Protein AF-A0A2U3NGH6-F1 (afdb_monomer_lite)

Organism: NCBI:txid1841859

Radius of gyration: 22.28 Å; chains: 1; bounding box: 53×71×70 Å

Secondary structure (DSSP, 8-state):
---TT-THHHHHHHTTS--EEEHHHHHHHHHHTT----HHHHHHHHHTTSSPPPB--TT--S-EEETHHHHHHHHHHHHHHTT--HHHHHHHHHHHHHHHHHHSSSS-EEEHHHHHHHHHHH--SHHHHHHHHHHHHHHHHHS-HHHHHT-EEE-TTS-EEE--SS-EEEEEEEE-----SS-PPP--EEEEEEEEESSS-------S-EEEESS-TTPPPPPSS---------------

Foldseek 3Di:
DDDPPFCQVVLCVLQVDDDKDFPVRLCVLLVVVVDDDDPVNVVVCCVLVQAGDFDDDDPDPTGIGHPCSSVSVNLVRVLVVVPQDSVLSQLCSQLLSVQSNQQNDPQNEDELLVSQQSSQVRDDDLSSLVCSVVSNCSSLVPDDPVSLQRYWYQAPVRDTDRQDQADKAKEFAKDFPPPPPDPDDTDIDGPDIDMGRSHDDDDDDDDRNYRYYHDHPPDDDDDPDDPDDDDDDDDDDDDD

Sequence (240 aa):
MSHEVNGFMEFLELQDGTDLVTKTELLNEVREAGFKVSDRNLTYYMSSGLIPLSARLGSRSAGVYPKVVVELMTWLLYMRRIGVSIESLRELLPVWKFLMRSLRGKHMRLDLAEFEFVAMQHISSSDAFCAVPATVSYVLGSLCDCCRRDITLVDRDGHESTADEYTSIGFAIAAPLDGDGNGERPVDRWAARTRLSLAVPRPQSVDPTTVRLGRKVGEPWPADEPASHLNGRREERTET

InterPro domains:
  IPR009061 Putative DNA-binding domain superfamily [SSF46955] (35-99)

pLDDT: mean 76.55, std 20.43, range [30.94, 97.12]

Structure (mmCIF, N/CA/C/O backbone):
data_AF-A0A2U3NGH6-F1
#
_entry.id   AF-A0A2U3NGH6-F1
#
loop_
_atom_site.group_PDB
_atom_site.id
_atom_site.type_symbol
_atom_site.label_atom_id
_atom_site.label_alt_id
_atom_site.label_comp_id
_atom_site.label_asym_id
_atom_site.label_entity_id
_atom_site.label_seq_id
_atom_site.pdbx_PDB_ins_code
_atom_site.Cartn_x
_atom_site.Cartn_y
_atom_site.Cartn_z
_atom_site.occupancy
_atom_site.B_iso_or_equiv
_atom_site.auth_seq_id
_atom_site.auth_comp_id
_atom_site.auth_asym_id
_atom_site.auth_atom_id
_atom_site.pdbx_PDB_model_num
ATOM 1 N N . MET A 1 1 ? 8.600 27.079 13.727 1.00 30.94 1 MET A N 1
ATOM 2 C CA . MET A 1 1 ? 8.753 26.212 12.542 1.00 30.94 1 MET A CA 1
ATOM 3 C C . MET A 1 1 ? 7.732 25.098 12.688 1.00 30.94 1 MET A C 1
ATOM 5 O O . MET A 1 1 ? 7.866 24.290 13.595 1.00 30.94 1 MET A O 1
ATOM 9 N N . SER A 1 2 ? 6.617 25.213 11.968 1.00 33.31 2 SER A N 1
ATOM 10 C CA . SER A 1 2 ? 5.391 24.429 12.158 1.00 33.31 2 SER A CA 1
ATOM 11 C C . SER A 1 2 ? 5.567 22.965 11.753 1.00 33.31 2 SER A C 1
ATOM 13 O O . SER A 1 2 ? 6.228 22.661 10.770 1.00 33.31 2 SER A O 1
ATOM 15 N N . HIS A 1 3 ? 4.966 22.082 12.547 1.00 34.19 3 HIS A N 1
ATOM 16 C CA . HIS A 1 3 ? 5.018 20.624 12.474 1.00 34.19 3 HIS A CA 1
ATOM 17 C C . HIS A 1 3 ? 4.531 20.029 11.135 1.00 34.19 3 HIS A C 1
ATOM 19 O O . HIS A 1 3 ? 3.386 19.602 11.030 1.00 34.19 3 HIS A O 1
ATOM 25 N N . GLU A 1 4 ? 5.420 19.869 10.159 1.00 39.84 4 GLU A N 1
ATOM 26 C CA . GLU A 1 4 ? 5.240 18.964 9.004 1.00 39.84 4 GLU A CA 1
ATOM 27 C C . GLU A 1 4 ? 5.582 17.494 9.348 1.00 39.84 4 GLU A C 1
ATOM 29 O O . GLU A 1 4 ? 6.178 16.764 8.569 1.00 39.84 4 GLU A O 1
ATOM 34 N N . VAL A 1 5 ? 5.230 17.029 10.554 1.00 49.41 5 VAL A N 1
ATOM 35 C CA . VAL A 1 5 ? 5.544 15.654 11.021 1.00 49.41 5 VAL A CA 1
ATOM 36 C C . VAL A 1 5 ? 4.276 14.830 11.279 1.00 49.41 5 VAL A C 1
ATOM 38 O O . VAL A 1 5 ? 4.334 13.669 11.672 1.00 49.41 5 VAL A O 1
ATOM 41 N N . ASN A 1 6 ? 3.093 15.408 11.067 1.00 56.47 6 ASN A N 1
ATOM 42 C CA . ASN A 1 6 ? 1.845 14.824 11.545 1.00 56.47 6 ASN A CA 1
ATOM 43 C C . ASN A 1 6 ? 0.984 14.292 10.396 1.00 56.47 6 ASN A C 1
ATOM 45 O O . ASN A 1 6 ? -0.062 14.868 10.111 1.00 56.47 6 ASN A O 1
ATOM 49 N N . GLY A 1 7 ? 1.429 13.201 9.754 1.00 80.00 7 GLY A N 1
ATOM 50 C CA . GLY A 1 7 ? 0.892 12.620 8.506 1.00 80.00 7 GLY A CA 1
ATOM 51 C C . GLY A 1 7 ? -0.630 12.415 8.397 1.00 80.00 7 GLY A C 1
ATOM 52 O O . GLY A 1 7 ? -1.111 12.037 7.342 1.00 80.00 7 GLY A O 1
ATOM 53 N N . PHE A 1 8 ? -1.415 12.705 9.436 1.00 86.75 8 PHE A N 1
ATOM 54 C CA . PHE A 1 8 ? -2.874 12.806 9.404 1.00 86.75 8 PHE A CA 1
ATOM 55 C C . PHE A 1 8 ? -3.411 13.572 8.184 1.00 86.75 8 PHE A C 1
ATOM 57 O O . PHE A 1 8 ? -4.299 13.057 7.512 1.00 86.75 8 PHE A O 1
ATOM 64 N N . MET A 1 9 ? -2.879 14.767 7.886 1.00 87.56 9 MET A N 1
ATOM 65 C CA . MET A 1 9 ? -3.354 15.570 6.744 1.00 87.56 9 MET A CA 1
ATOM 66 C C . MET A 1 9 ? -3.088 14.877 5.409 1.00 87.56 9 MET A C 1
ATOM 68 O O . MET A 1 9 ? -3.977 14.813 4.571 1.00 87.56 9 MET A O 1
ATOM 72 N N . GLU A 1 10 ? -1.918 14.258 5.263 1.00 89.44 10 GLU A N 1
ATOM 73 C CA . GLU A 1 10 ? -1.567 13.481 4.073 1.00 89.44 10 GLU A CA 1
ATOM 74 C C . GLU A 1 10 ? -2.556 12.326 3.833 1.00 89.44 10 GLU A C 1
ATOM 76 O O . GLU A 1 10 ? -2.954 12.066 2.700 1.00 89.44 10 GLU A O 1
ATOM 81 N N . PHE A 1 11 ? -2.990 11.636 4.895 1.00 90.56 11 PHE A N 1
ATOM 82 C CA . PHE A 1 11 ? -3.997 10.573 4.788 1.00 90.56 11 PHE A CA 1
ATOM 83 C C . PHE A 1 11 ? -5.414 11.107 4.554 1.00 90.56 11 PHE A C 1
ATOM 85 O O . PHE A 1 11 ? -6.225 10.422 3.935 1.00 90.56 11 PHE A O 1
ATOM 92 N N . LEU A 1 12 ? -5.728 12.312 5.030 1.00 89.75 12 LEU A N 1
ATOM 93 C CA . LEU A 1 12 ? -7.006 12.960 4.748 1.00 89.75 12 LEU A CA 1
ATOM 94 C C . LEU A 1 12 ? -7.104 13.371 3.270 1.00 89.75 12 LEU A C 1
ATOM 96 O O . LEU A 1 12 ? -8.136 13.165 2.641 1.00 89.75 12 LEU A O 1
ATOM 100 N N . GLU A 1 13 ? -6.014 13.887 2.704 1.00 88.62 13 GLU A N 1
ATOM 101 C CA . GLU A 1 13 ? -5.905 14.191 1.273 1.00 88.62 13 GLU A CA 1
ATOM 102 C C . GLU A 1 13 ? -5.950 12.914 0.423 1.00 88.62 13 GLU A C 1
ATOM 104 O O . GLU A 1 13 ? -6.599 12.880 -0.617 1.00 88.62 13 GLU A O 1
ATOM 109 N N . LEU A 1 14 ? -5.318 11.832 0.893 1.00 88.44 14 LEU A N 1
ATOM 110 C CA . LEU A 1 14 ? -5.279 10.545 0.195 1.00 88.44 14 LEU A CA 1
ATOM 111 C C . LEU A 1 14 ? -6.664 9.931 -0.055 1.00 88.44 14 LEU A C 1
ATOM 113 O O . LEU A 1 14 ? -6.848 9.232 -1.048 1.00 88.44 14 LEU A O 1
ATOM 117 N N . GLN A 1 15 ? -7.615 10.130 0.858 1.00 86.88 15 GLN A N 1
ATOM 118 C CA . GLN A 1 15 ? -8.940 9.513 0.760 1.00 86.88 15 GLN A CA 1
ATOM 119 C C . GLN A 1 15 ? -9.957 10.335 -0.043 1.00 86.88 15 GLN A C 1
ATOM 121 O O . GLN A 1 15 ? -11.090 9.879 -0.167 1.00 86.88 15 GLN A O 1
ATOM 126 N N . ASP A 1 16 ? -9.567 11.519 -0.536 1.00 77.25 16 ASP A N 1
ATOM 127 C CA . ASP A 1 16 ? -10.421 12.454 -1.286 1.00 77.25 16 ASP A CA 1
ATOM 128 C C . ASP A 1 16 ? -11.792 12.686 -0.613 1.00 77.25 16 ASP A C 1
ATOM 130 O O . ASP A 1 16 ? -12.861 12.538 -1.206 1.00 77.25 16 ASP A O 1
ATOM 134 N N . GLY A 1 17 ? -11.771 12.985 0.693 1.00 79.31 17 GLY A N 1
ATOM 135 C CA . GLY A 1 17 ? -12.987 13.140 1.489 1.00 79.31 17 GLY A CA 1
ATOM 136 C C . GLY A 1 17 ? -12.743 13.455 2.964 1.00 79.31 17 GLY A C 1
ATOM 137 O O . GLY A 1 17 ? -11.634 13.348 3.487 1.00 79.31 17 GLY A O 1
ATOM 138 N N . THR A 1 18 ? -13.812 13.824 3.671 1.00 83.62 18 THR A N 1
ATOM 139 C CA . THR A 1 18 ? -13.756 14.267 5.077 1.00 83.62 18 THR A CA 1
ATOM 140 C C . THR A 1 18 ? -14.166 13.189 6.079 1.00 83.62 18 THR A C 1
ATOM 142 O O . THR A 1 18 ? -14.444 13.504 7.235 1.00 83.62 18 THR A O 1
ATOM 145 N N . ASP A 1 19 ? -14.243 11.930 5.652 1.00 90.50 19 ASP A N 1
ATOM 146 C CA . ASP A 1 19 ? -14.688 10.836 6.509 1.00 90.50 19 ASP A CA 1
ATOM 147 C C . ASP A 1 19 ? -13.660 10.535 7.598 1.00 90.50 19 ASP A C 1
ATOM 149 O O . ASP A 1 19 ? -12.490 10.239 7.333 1.00 90.50 19 ASP A O 1
ATOM 153 N N . LEU A 1 20 ? -14.117 10.592 8.844 1.00 92.69 20 LEU A N 1
ATOM 154 C CA . LEU A 1 20 ? -13.301 10.353 10.021 1.00 92.69 20 LEU A CA 1
ATOM 155 C C . LEU A 1 20 ? -13.925 9.251 10.863 1.00 92.69 20 LEU A C 1
ATOM 157 O O . LEU A 1 20 ? -15.134 9.237 11.084 1.00 92.69 20 LEU A O 1
ATOM 161 N N . VAL A 1 21 ? -13.071 8.386 11.393 1.00 93.25 21 VAL A N 1
ATOM 162 C CA . VAL A 1 21 ? -13.447 7.305 12.299 1.00 93.25 21 VAL A CA 1
ATOM 163 C C . VAL A 1 21 ? -12.782 7.507 13.651 1.00 93.25 21 VAL A C 1
ATOM 165 O O . VAL A 1 21 ? -11.634 7.947 13.766 1.00 93.25 21 VAL A O 1
ATOM 168 N N . THR A 1 22 ? -13.502 7.192 14.716 1.00 93.38 22 THR A N 1
ATOM 169 C CA . THR A 1 22 ? -12.923 7.073 16.051 1.00 93.38 22 THR A CA 1
ATOM 170 C C . THR A 1 22 ? -11.999 5.861 16.114 1.00 93.38 22 THR A C 1
ATOM 172 O O . THR A 1 22 ? -12.092 4.916 15.332 1.00 93.38 22 THR A O 1
ATOM 175 N N . LYS A 1 23 ? -11.121 5.846 17.116 1.00 92.75 23 LYS A N 1
ATOM 176 C CA . LYS A 1 23 ? -10.285 4.681 17.430 1.00 92.75 23 LYS A CA 1
ATOM 177 C C . LYS A 1 23 ? -11.085 3.373 17.556 1.00 92.75 23 LYS A C 1
ATOM 179 O O . LYS A 1 23 ? -10.613 2.327 17.122 1.00 92.75 23 LYS A O 1
ATOM 184 N N . THR A 1 24 ? -12.265 3.419 18.174 1.00 92.19 24 THR A N 1
ATOM 185 C CA . THR A 1 24 ? -13.101 2.228 18.383 1.00 92.19 24 THR A CA 1
ATOM 186 C C . THR A 1 24 ? -13.690 1.726 17.069 1.00 92.19 24 THR A C 1
ATOM 188 O O . THR A 1 24 ? -13.613 0.530 16.806 1.00 92.19 24 THR A O 1
ATOM 191 N N . GLU A 1 25 ? -14.218 2.629 16.239 1.00 94.88 25 GLU A N 1
ATOM 192 C CA . GLU A 1 25 ? -14.739 2.302 14.903 1.00 94.88 25 GLU A CA 1
ATOM 193 C C . GLU A 1 25 ? -13.638 1.701 14.025 1.00 94.88 25 GLU A C 1
ATOM 195 O O . GLU A 1 25 ? -13.814 0.603 13.509 1.00 94.88 25 GLU A O 1
ATOM 200 N N . LEU A 1 26 ? -12.454 2.325 13.991 1.00 95.12 26 LEU A N 1
ATOM 201 C CA . LEU A 1 26 ? -11.291 1.806 13.266 1.00 95.12 26 LEU A CA 1
ATOM 202 C C . LEU A 1 26 ? -10.966 0.361 13.665 1.00 95.12 26 LEU A C 1
ATOM 204 O O . LEU A 1 26 ? -10.806 -0.506 12.810 1.00 95.12 26 LEU A O 1
ATOM 208 N N . LEU A 1 27 ? -10.861 0.078 14.968 1.00 94.62 27 LEU A N 1
ATOM 209 C CA . LEU A 1 27 ? -10.536 -1.270 15.442 1.00 94.62 27 LEU A CA 1
ATOM 210 C C . LEU A 1 27 ? -11.648 -2.281 15.146 1.00 94.62 27 LEU A C 1
ATOM 212 O O . LEU A 1 27 ? -11.346 -3.459 14.966 1.00 94.62 27 LEU A O 1
ATOM 216 N N . ASN A 1 28 ? -12.909 -1.852 15.132 1.00 95.50 28 ASN A N 1
ATOM 217 C CA . ASN A 1 28 ? -14.034 -2.721 14.808 1.00 95.50 28 ASN A CA 1
ATOM 218 C C . ASN A 1 28 ? -14.052 -3.064 13.316 1.00 95.50 28 ASN A C 1
ATOM 220 O O . ASN A 1 28 ? -14.071 -4.248 12.995 1.00 95.50 28 ASN A O 1
ATOM 224 N N . GLU A 1 29 ? -13.911 -2.081 12.425 1.00 95.12 29 GLU A N 1
ATOM 225 C CA . GLU A 1 29 ? -13.867 -2.317 10.974 1.00 95.12 29 GLU A CA 1
ATOM 226 C C . GLU A 1 29 ? -12.688 -3.229 10.580 1.00 95.12 29 GLU A C 1
ATOM 228 O O . GLU A 1 29 ? -12.842 -4.170 9.801 1.00 95.12 29 GLU A O 1
ATOM 233 N N . VAL A 1 30 ? -11.509 -3.046 11.190 1.00 94.06 30 VAL A N 1
ATOM 234 C CA . VAL A 1 30 ? -10.354 -3.938 10.960 1.00 94.06 30 VAL A CA 1
ATOM 235 C C . VAL A 1 30 ? -10.639 -5.381 11.418 1.00 94.06 30 VAL A C 1
ATOM 237 O O . VAL A 1 30 ? -10.160 -6.335 10.798 1.00 94.06 30 VAL A O 1
ATOM 240 N N . ARG A 1 31 ? -11.419 -5.569 12.493 1.00 92.12 31 ARG A N 1
ATOM 241 C CA . ARG A 1 31 ? -11.834 -6.905 12.963 1.00 92.12 31 ARG A CA 1
ATOM 242 C C . ARG A 1 31 ? -12.886 -7.533 12.065 1.00 92.12 31 ARG A C 1
ATOM 244 O O . ARG A 1 31 ? -12.813 -8.737 11.831 1.00 92.12 31 ARG A O 1
ATOM 251 N N . GLU A 1 32 ? -13.821 -6.740 11.557 1.00 91.06 32 GLU A N 1
ATOM 252 C CA . GLU A 1 32 ? -14.820 -7.177 10.577 1.00 91.06 32 GLU A CA 1
ATOM 253 C C . GLU A 1 32 ? -14.158 -7.639 9.274 1.00 91.06 32 GLU A C 1
ATOM 255 O O . GLU A 1 32 ? -14.564 -8.649 8.706 1.00 91.06 32 GLU A O 1
ATOM 260 N N . ALA A 1 33 ? -13.045 -7.011 8.879 1.00 86.62 33 ALA A N 1
ATOM 261 C CA . ALA A 1 33 ? -12.184 -7.474 7.787 1.00 86.62 33 ALA A CA 1
ATOM 262 C C . ALA A 1 33 ? -11.406 -8.780 8.096 1.00 86.62 33 ALA A C 1
ATOM 264 O O . ALA A 1 33 ? -10.602 -9.238 7.283 1.00 86.62 33 ALA A O 1
ATOM 265 N N . GLY A 1 34 ? -11.616 -9.393 9.267 1.00 88.62 34 GLY A N 1
ATOM 266 C CA . GLY A 1 34 ? -11.058 -10.693 9.648 1.00 88.62 34 GLY A CA 1
ATOM 267 C C . GLY A 1 34 ? -9.711 -10.639 10.374 1.00 88.62 34 GLY A C 1
ATOM 268 O O . GLY A 1 34 ? -9.107 -11.688 10.621 1.00 88.62 34 GLY A O 1
ATOM 269 N N . PHE A 1 35 ? -9.220 -9.452 10.748 1.00 89.19 35 PHE A N 1
ATOM 270 C CA . PHE A 1 35 ? -7.935 -9.311 11.433 1.00 89.19 35 PHE A CA 1
ATOM 271 C C . PHE A 1 35 ? -8.080 -9.164 12.949 1.00 89.19 35 PHE A C 1
ATOM 273 O O . PHE A 1 35 ? -8.853 -8.367 13.474 1.00 89.19 35 PHE A O 1
ATOM 280 N N . LYS A 1 36 ? -7.246 -9.893 13.696 1.00 87.62 36 LYS A N 1
ATOM 281 C CA . LYS A 1 36 ? -7.136 -9.708 15.146 1.00 87.62 36 LYS A CA 1
ATOM 282 C C . LYS A 1 36 ? -6.278 -8.478 15.434 1.00 87.62 36 LYS A C 1
ATOM 284 O O . LYS A 1 36 ? -5.057 -8.540 15.319 1.00 87.62 36 LYS A O 1
ATOM 289 N N . VAL A 1 37 ? -6.914 -7.378 15.835 1.00 90.94 37 VAL A N 1
ATOM 290 C CA . VAL A 1 37 ? -6.225 -6.139 16.222 1.00 90.94 37 VAL A CA 1
ATOM 291 C C . VAL A 1 37 ? -6.588 -5.713 17.647 1.00 90.94 37 VAL A C 1
ATOM 293 O O . VAL A 1 37 ? -7.758 -5.684 18.051 1.00 90.94 37 VAL A O 1
ATOM 296 N N . SER A 1 38 ? -5.558 -5.392 18.427 1.00 90.62 38 SER A N 1
ATOM 297 C CA . SER A 1 38 ? -5.673 -4.800 19.761 1.00 90.62 38 SER A CA 1
ATOM 298 C C . SER A 1 38 ? -5.233 -3.339 19.749 1.00 90.62 38 SER A C 1
ATOM 300 O O . SER A 1 38 ? -4.557 -2.883 18.827 1.00 90.62 38 SER A O 1
ATOM 302 N N . ASP A 1 39 ? -5.547 -2.616 20.820 1.00 91.06 39 ASP A N 1
ATOM 303 C CA . ASP A 1 39 ? -5.060 -1.249 20.997 1.00 91.06 39 ASP A CA 1
ATOM 304 C C . ASP A 1 39 ? -3.521 -1.151 20.989 1.00 91.06 39 ASP A C 1
ATOM 306 O O . ASP A 1 39 ? -2.915 -0.236 20.426 1.00 91.06 39 ASP A O 1
ATOM 310 N N . ARG A 1 40 ? -2.863 -2.165 21.557 1.00 91.56 40 ARG A N 1
ATOM 311 C CA . ARG A 1 40 ? -1.404 -2.248 21.575 1.00 91.56 40 ARG A CA 1
ATOM 312 C C . ARG A 1 40 ? -0.827 -2.371 20.165 1.00 91.56 40 ARG A C 1
ATOM 314 O O . ARG A 1 40 ? 0.230 -1.807 19.906 1.00 91.56 40 ARG A O 1
ATOM 321 N N . ASN A 1 41 ? -1.515 -3.067 19.254 1.00 92.00 41 ASN A N 1
ATOM 322 C CA . ASN A 1 41 ? -1.094 -3.137 17.853 1.00 92.00 41 ASN A CA 1
ATOM 323 C C . ASN A 1 41 ? -1.176 -1.762 17.189 1.00 92.00 41 ASN A C 1
ATOM 325 O O . ASN A 1 41 ? -0.213 -1.355 16.550 1.00 92.00 41 ASN A O 1
ATOM 329 N N . LEU A 1 42 ? -2.284 -1.036 17.374 1.00 91.31 42 LEU A N 1
ATOM 330 C CA . LEU A 1 42 ? -2.441 0.311 16.821 1.00 91.31 42 LEU A CA 1
ATOM 331 C C . LEU A 1 42 ? -1.335 1.246 17.330 1.00 91.31 42 LEU A C 1
ATOM 333 O O . LEU A 1 42 ? -0.644 1.873 16.533 1.00 91.31 42 LEU A O 1
ATOM 337 N N . THR A 1 43 ? -1.097 1.249 18.644 1.00 91.69 43 THR A N 1
ATOM 338 C CA . THR A 1 43 ? -0.020 2.039 19.264 1.00 91.69 43 THR A CA 1
ATOM 339 C C . THR A 1 43 ? 1.353 1.675 18.694 1.00 91.69 43 THR A C 1
ATOM 341 O O . THR A 1 43 ? 2.149 2.561 18.402 1.00 91.69 43 THR A O 1
ATOM 344 N N . TYR A 1 44 ? 1.622 0.383 18.488 1.00 93.94 44 TYR A N 1
ATOM 345 C CA . TYR A 1 44 ? 2.880 -0.089 17.912 1.00 93.94 44 TYR A CA 1
ATOM 346 C C . TYR A 1 44 ? 3.103 0.404 16.474 1.00 93.94 44 TYR A C 1
ATOM 348 O O . TYR A 1 44 ? 4.202 0.855 16.142 1.00 93.94 44 TYR A O 1
ATOM 356 N N . TYR A 1 45 ? 2.078 0.359 15.617 1.00 94.00 45 TYR A N 1
ATOM 357 C CA . TYR A 1 45 ? 2.194 0.857 14.242 1.00 94.00 45 TYR A CA 1
ATOM 358 C C . TYR A 1 45 ? 2.284 2.386 14.181 1.00 94.00 45 TYR A C 1
ATOM 360 O O . TYR A 1 45 ? 3.008 2.913 13.337 1.00 94.00 45 TYR A O 1
ATOM 368 N N . MET A 1 46 ? 1.638 3.095 15.111 1.00 92.12 46 MET A N 1
ATOM 369 C CA . MET A 1 46 ? 1.811 4.542 15.273 1.00 92.12 46 MET A CA 1
ATOM 370 C C . MET A 1 46 ? 3.245 4.894 15.682 1.00 92.12 46 MET A C 1
ATOM 372 O O . MET A 1 46 ? 3.892 5.699 15.019 1.00 92.12 46 MET A O 1
ATOM 376 N N . SER A 1 47 ? 3.788 4.255 16.727 1.00 90.69 47 SER A N 1
ATOM 377 C CA . SER A 1 47 ? 5.170 4.501 17.171 1.00 90.69 47 SER A CA 1
ATOM 378 C C . SER A 1 47 ? 6.206 4.081 16.131 1.00 90.69 47 SER A C 1
ATOM 380 O O . SER A 1 47 ? 7.315 4.601 16.112 1.00 90.69 47 SER A O 1
ATOM 382 N N . SER A 1 48 ? 5.846 3.139 15.258 1.00 90.31 48 SER A N 1
ATOM 383 C CA . SER A 1 48 ? 6.684 2.709 14.141 1.00 90.31 48 SER A CA 1
ATOM 384 C C . SER A 1 48 ? 6.626 3.660 12.942 1.00 90.31 48 SER A C 1
ATOM 386 O O . SER A 1 48 ? 7.327 3.400 11.969 1.00 90.31 48 SER A O 1
ATOM 388 N N . GLY A 1 49 ? 5.822 4.728 12.986 1.00 90.44 49 GLY A N 1
ATOM 389 C CA . GLY A 1 49 ? 5.675 5.694 11.894 1.00 90.44 49 GLY A CA 1
ATOM 390 C C . GLY A 1 49 ? 4.857 5.185 10.705 1.00 90.44 49 GLY A C 1
ATOM 391 O O . GLY A 1 49 ? 4.890 5.797 9.644 1.00 90.44 49 GLY A O 1
ATOM 392 N 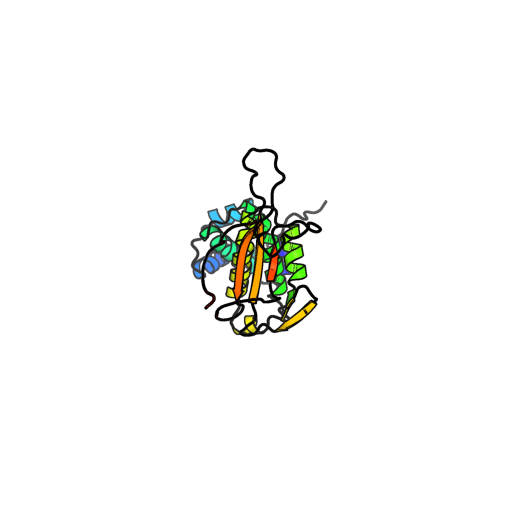N . LEU A 1 50 ? 4.142 4.066 10.860 1.00 93.69 50 LEU A N 1
ATOM 393 C CA . LEU A 1 50 ? 3.321 3.481 9.798 1.00 93.69 50 LEU A CA 1
ATOM 394 C C . LEU A 1 50 ? 1.903 4.050 9.797 1.00 93.69 50 LEU A C 1
ATOM 396 O O . LEU A 1 50 ? 1.319 4.201 8.734 1.00 93.69 50 LEU A O 1
ATOM 400 N N . ILE A 1 51 ? 1.366 4.383 10.973 1.00 94.12 51 ILE A N 1
ATOM 401 C CA . ILE A 1 51 ? 0.022 4.949 11.155 1.00 94.12 51 ILE A CA 1
ATOM 402 C C . ILE A 1 51 ? 0.147 6.397 11.641 1.00 94.12 51 ILE A C 1
ATOM 404 O O . ILE A 1 51 ? 0.954 6.653 12.540 1.00 94.12 51 ILE A O 1
ATOM 408 N N . PRO A 1 52 ? -0.637 7.348 11.096 1.00 92.06 52 PRO A N 1
ATOM 409 C CA . PRO A 1 52 ? -0.593 8.735 11.548 1.00 92.06 52 PRO A CA 1
ATOM 410 C C . PRO A 1 52 ? -1.069 8.866 12.998 1.00 92.06 52 PRO A C 1
ATOM 412 O O . PRO A 1 52 ? -1.848 8.050 13.493 1.00 92.06 52 PRO A O 1
ATOM 415 N N . LEU A 1 53 ? -0.656 9.934 13.683 1.00 89.81 53 LEU A N 1
ATOM 416 C CA . LEU A 1 53 ? -1.243 10.256 14.982 1.00 89.81 53 LEU A CA 1
ATOM 417 C C . LEU A 1 53 ? -2.714 10.655 14.813 1.00 89.81 53 LEU A C 1
ATOM 419 O O . LEU A 1 53 ? -3.089 11.295 13.830 1.00 89.81 53 LEU A O 1
ATOM 423 N N . SER A 1 54 ? -3.547 10.310 15.795 1.00 89.50 54 SER A N 1
ATOM 424 C CA . SER A 1 54 ? -4.939 10.760 15.816 1.00 89.50 54 SER A CA 1
ATOM 425 C C . SER A 1 54 ? -5.027 12.281 15.943 1.00 89.50 54 SER A C 1
ATOM 427 O O . SER A 1 54 ? -4.321 12.865 16.772 1.00 89.50 54 SER A O 1
ATOM 429 N N . ALA A 1 55 ? -5.966 12.905 15.238 1.00 86.38 55 ALA A N 1
ATOM 430 C CA . ALA A 1 55 ? -6.344 14.294 15.486 1.00 86.38 55 ALA A CA 1
ATOM 431 C C . ALA A 1 55 ? -7.440 14.383 16.558 1.00 86.38 55 ALA A C 1
ATOM 433 O O . ALA A 1 55 ? -8.189 13.433 16.793 1.00 86.38 55 ALA A O 1
ATOM 434 N N . ARG A 1 56 ? -7.563 15.546 17.202 1.00 83.50 56 ARG A N 1
ATOM 435 C CA . ARG A 1 56 ? -8.730 15.893 18.025 1.00 83.50 56 ARG A CA 1
ATOM 436 C C . ARG A 1 56 ? -9.582 16.887 17.246 1.00 83.50 56 ARG A C 1
ATOM 438 O O . ARG A 1 56 ? -9.066 17.921 16.836 1.00 83.50 56 ARG A O 1
ATOM 445 N N . LEU A 1 57 ? -10.864 16.585 17.058 1.00 69.25 57 LEU A N 1
ATOM 446 C CA . LEU A 1 57 ? -11.813 17.484 16.398 1.00 69.25 57 LEU A CA 1
ATOM 447 C C . LEU A 1 57 ? -12.957 17.857 17.349 1.00 69.25 57 LEU A C 1
ATOM 449 O O . LEU A 1 57 ? -13.737 17.004 17.776 1.00 69.25 57 LEU A O 1
ATOM 453 N N . GLY A 1 58 ? -13.063 19.154 17.650 1.00 69.50 58 GLY A N 1
ATOM 454 C CA . GLY A 1 58 ? -14.132 19.734 18.467 1.00 69.50 58 GLY A CA 1
ATOM 455 C C . GLY A 1 58 ? -14.107 19.309 19.941 1.00 69.50 58 GLY A C 1
ATOM 456 O O . GLY A 1 58 ? -13.050 19.086 20.525 1.00 69.50 58 GLY A O 1
ATOM 457 N N . SER A 1 59 ? -15.295 19.203 20.546 1.00 58.75 59 SER A N 1
ATOM 458 C CA . SER A 1 59 ? -15.507 18.791 21.945 1.00 58.75 59 SER A CA 1
ATOM 459 C C . SER A 1 59 ? -15.385 17.279 22.181 1.00 58.75 59 SER A C 1
ATOM 461 O O . SER A 1 59 ? -15.526 16.818 23.315 1.00 58.75 59 SER A O 1
ATOM 463 N N . ARG A 1 60 ? -15.125 16.485 21.131 1.00 57.03 60 ARG A N 1
ATOM 464 C CA . ARG A 1 60 ? -14.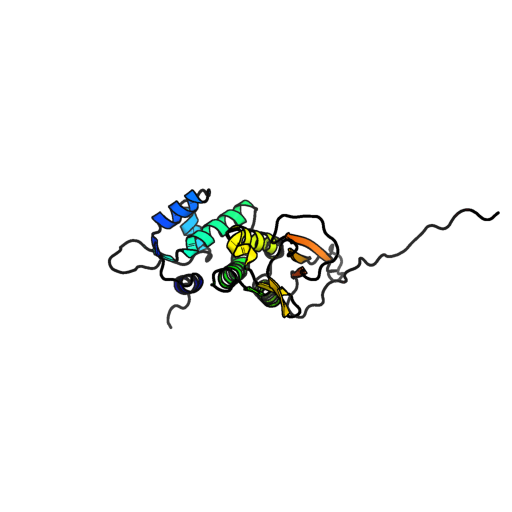896 15.043 21.263 1.00 57.03 60 ARG A CA 1
ATOM 465 C C . ARG A 1 60 ? -13.541 14.824 21.935 1.00 57.03 60 ARG A C 1
ATOM 467 O O . ARG A 1 60 ? -12.494 15.169 21.396 1.00 57.03 60 ARG A O 1
ATOM 474 N N . SER A 1 61 ? -13.565 14.234 23.125 1.00 58.91 61 SER A N 1
ATOM 475 C CA . SER A 1 61 ? -12.367 13.905 23.906 1.00 58.91 61 SER A CA 1
ATOM 476 C C . SER A 1 61 ? -11.551 12.750 23.308 1.00 58.91 61 SER A C 1
ATOM 478 O O . SER A 1 61 ? -10.372 12.602 23.631 1.00 58.91 61 SER A O 1
ATOM 480 N N . ALA A 1 62 ? -12.156 11.946 22.427 1.00 70.94 62 ALA A N 1
ATOM 481 C CA . ALA A 1 62 ? -11.515 10.820 21.756 1.00 70.94 62 ALA A CA 1
ATOM 482 C C . ALA A 1 62 ? -10.856 11.239 20.430 1.00 70.94 62 ALA A C 1
ATOM 484 O O . ALA A 1 62 ? -11.445 11.970 19.635 1.00 70.94 62 ALA A O 1
ATOM 485 N N . GLY A 1 63 ? -9.637 10.747 20.190 1.00 86.19 63 GLY A N 1
ATOM 486 C CA . GLY A 1 63 ? -8.920 10.958 18.933 1.00 86.19 63 GLY A CA 1
ATOM 487 C C . GLY A 1 63 ? -9.594 10.259 17.747 1.00 86.19 63 GLY A C 1
ATOM 488 O O . GLY A 1 63 ? -10.152 9.166 17.893 1.00 86.19 63 GLY A O 1
ATOM 489 N N . VAL A 1 64 ? -9.516 10.895 16.580 1.00 92.00 64 VAL A N 1
ATOM 490 C CA . VAL A 1 64 ? -10.067 10.419 15.304 1.00 92.00 64 VAL A CA 1
ATOM 491 C C . VAL A 1 64 ? -8.965 10.208 14.267 1.00 92.00 64 VAL A C 1
ATOM 493 O O . VAL A 1 64 ? -7.880 10.785 14.381 1.00 92.00 64 VAL A O 1
ATOM 496 N N . TYR A 1 65 ? -9.258 9.394 13.257 1.00 93.56 65 TYR A N 1
ATOM 497 C CA . TYR A 1 65 ? -8.385 9.049 12.136 1.00 93.56 65 TYR A CA 1
ATOM 498 C C . TYR A 1 65 ? -9.138 9.227 10.810 1.00 93.56 65 TYR A C 1
ATOM 500 O O . TYR A 1 65 ? -10.355 9.035 10.798 1.00 93.56 65 TYR A O 1
ATOM 508 N N . PRO A 1 66 ? -8.456 9.540 9.694 1.00 94.06 66 PRO A N 1
ATOM 509 C CA . PRO A 1 66 ? -9.046 9.412 8.366 1.00 94.06 66 PRO A CA 1
ATOM 510 C C . PRO A 1 66 ? -9.480 7.965 8.127 1.00 94.06 66 PRO A C 1
ATOM 512 O O . PRO A 1 66 ? -8.780 7.032 8.530 1.00 94.06 66 PRO A O 1
ATOM 515 N N . LYS A 1 67 ? -10.624 7.762 7.475 1.00 94.06 67 LYS A N 1
ATOM 516 C CA . LYS A 1 67 ? -11.177 6.429 7.212 1.00 94.06 67 LYS A CA 1
ATOM 517 C C . LYS A 1 67 ? -10.212 5.518 6.444 1.00 94.06 67 LYS A C 1
ATOM 519 O O . LYS A 1 67 ? -10.132 4.333 6.750 1.00 94.06 67 LYS A O 1
ATOM 524 N N . VAL A 1 68 ? -9.392 6.064 5.543 1.00 94.00 68 VAL A N 1
ATOM 525 C CA . VAL A 1 68 ? -8.357 5.297 4.812 1.00 94.00 68 VAL A CA 1
ATOM 526 C C . VAL A 1 68 ? -7.322 4.621 5.723 1.00 94.00 68 VAL A C 1
ATOM 528 O O . VAL A 1 68 ? -6.651 3.675 5.313 1.00 94.00 68 VAL A O 1
ATOM 531 N N . VAL A 1 69 ? -7.213 5.036 6.992 1.00 95.44 69 VAL A N 1
ATOM 532 C CA . VAL A 1 69 ? -6.362 4.361 7.983 1.00 95.44 69 VAL A CA 1
ATOM 533 C C . VAL A 1 69 ? -6.868 2.945 8.303 1.00 95.44 69 VAL A C 1
ATOM 535 O O . VAL A 1 69 ? -6.063 2.082 8.650 1.00 95.44 69 VAL A O 1
ATOM 538 N N . VAL A 1 70 ? -8.163 2.656 8.134 1.00 95.50 70 VAL A N 1
ATOM 539 C CA . VAL A 1 70 ? -8.709 1.288 8.242 1.00 95.50 70 VAL A CA 1
ATOM 540 C C . VAL A 1 70 ? -8.078 0.375 7.187 1.00 95.50 70 VAL A C 1
ATOM 542 O O . VAL A 1 70 ? -7.613 -0.726 7.489 1.00 95.50 70 VAL A O 1
ATOM 545 N N . GLU A 1 71 ? -7.985 0.855 5.951 1.00 94.62 71 GLU A N 1
ATOM 546 C CA . GLU A 1 71 ? -7.386 0.123 4.830 1.00 94.62 71 GLU A CA 1
ATOM 547 C C . GLU A 1 71 ? -5.880 -0.012 4.970 1.00 94.62 71 GLU A C 1
ATOM 549 O O . GLU A 1 71 ? -5.314 -1.074 4.721 1.00 94.62 71 GLU A O 1
ATOM 554 N N . LEU A 1 72 ? -5.230 1.042 5.455 1.00 96.56 72 LEU A N 1
ATOM 555 C CA . LEU A 1 72 ? -3.821 0.980 5.798 1.00 96.56 72 LEU A CA 1
ATOM 556 C C . LEU A 1 72 ? -3.563 -0.090 6.867 1.00 96.56 72 LEU A C 1
ATOM 558 O O . LEU A 1 72 ? -2.659 -0.906 6.719 1.00 96.56 72 LEU A O 1
ATOM 562 N N . MET A 1 73 ? -4.367 -0.130 7.932 1.00 96.50 73 MET A N 1
ATOM 563 C CA . MET A 1 73 ? -4.227 -1.129 8.994 1.00 96.50 73 MET A CA 1
ATOM 564 C C . MET A 1 73 ? -4.462 -2.552 8.493 1.00 96.50 73 MET A C 1
ATOM 566 O O . MET A 1 73 ? -3.716 -3.459 8.862 1.00 96.50 73 MET A O 1
ATOM 570 N N . THR A 1 74 ? -5.480 -2.768 7.662 1.00 96.19 74 THR A N 1
ATOM 571 C CA . THR A 1 74 ? -5.758 -4.093 7.089 1.00 96.19 74 THR A CA 1
ATOM 572 C C . THR A 1 74 ? -4.647 -4.539 6.134 1.00 96.19 74 THR A C 1
ATOM 574 O O . THR A 1 74 ? -4.213 -5.690 6.227 1.00 96.19 74 THR A O 1
ATOM 577 N N . TRP A 1 75 ? -4.094 -3.632 5.321 1.00 97.12 75 TRP A N 1
ATOM 578 C CA . TRP A 1 75 ? -2.909 -3.895 4.501 1.00 97.12 75 TRP A CA 1
ATOM 579 C C . TRP A 1 75 ? -1.687 -4.245 5.359 1.00 97.12 75 TRP A C 1
ATOM 581 O O . TRP A 1 75 ? -1.082 -5.298 5.160 1.00 97.12 75 TRP A O 1
ATOM 591 N N . LEU A 1 76 ? -1.356 -3.433 6.370 1.00 97.06 76 LEU A N 1
ATOM 592 C CA . LEU A 1 76 ? -0.225 -3.689 7.270 1.00 97.06 76 LEU A CA 1
ATOM 593 C C . LEU A 1 76 ? -0.333 -5.073 7.921 1.00 97.06 76 LEU A C 1
ATOM 595 O O . LEU A 1 76 ? 0.631 -5.837 7.940 1.00 97.06 76 LEU A O 1
ATOM 599 N N . LEU A 1 77 ? -1.514 -5.424 8.435 1.00 95.31 77 LEU A N 1
ATOM 600 C CA . LEU A 1 77 ? -1.746 -6.714 9.084 1.00 95.31 77 LEU A CA 1
ATOM 601 C C . LEU A 1 77 ? -1.683 -7.884 8.095 1.00 95.31 77 LEU A C 1
ATOM 603 O O . LEU A 1 77 ? -1.138 -8.936 8.441 1.00 95.31 77 LEU A O 1
ATOM 607 N N . TYR A 1 78 ? -2.183 -7.709 6.870 1.00 95.31 78 TYR A N 1
ATOM 608 C CA . TYR A 1 78 ? -2.038 -8.693 5.799 1.00 95.31 78 TYR A CA 1
ATOM 609 C C . TYR A 1 78 ? -0.565 -8.945 5.464 1.00 95.31 78 TYR A C 1
ATOM 611 O O . TYR A 1 78 ? -0.116 -10.093 5.481 1.00 95.31 78 TYR A O 1
ATOM 619 N N . MET A 1 79 ? 0.202 -7.881 5.232 1.00 96.75 79 MET A N 1
ATOM 620 C CA . MET A 1 79 ? 1.611 -7.982 4.859 1.00 96.75 79 MET A CA 1
ATOM 621 C C . MET A 1 79 ? 2.458 -8.577 5.994 1.00 96.75 79 MET A C 1
ATOM 623 O O . MET A 1 79 ? 3.319 -9.426 5.760 1.00 96.75 79 MET A O 1
ATOM 627 N N . ARG A 1 80 ? 2.162 -8.229 7.254 1.00 95.19 80 ARG A N 1
ATOM 628 C CA . ARG A 1 80 ? 2.784 -8.875 8.424 1.00 95.19 80 ARG A CA 1
ATOM 629 C C . ARG A 1 80 ? 2.468 -10.365 8.504 1.00 95.19 80 ARG A C 1
ATOM 631 O O . ARG A 1 80 ? 3.345 -11.142 8.871 1.00 95.19 80 ARG A O 1
ATOM 638 N N . ARG A 1 81 ? 1.242 -10.777 8.161 1.00 92.81 81 ARG A N 1
ATOM 639 C CA . ARG A 1 81 ? 0.835 -12.191 8.163 1.00 92.81 81 ARG A CA 1
ATOM 640 C C . ARG A 1 81 ? 1.620 -13.025 7.148 1.00 92.81 81 ARG A C 1
ATOM 642 O O . ARG A 1 81 ? 1.861 -14.194 7.419 1.00 92.81 81 ARG A O 1
ATOM 649 N N . ILE A 1 82 ? 2.033 -12.437 6.025 1.00 92.88 82 ILE A N 1
ATOM 650 C CA . ILE A 1 82 ? 2.875 -13.105 5.016 1.00 92.88 82 ILE A CA 1
ATOM 651 C C . ILE A 1 82 ? 4.384 -12.917 5.261 1.00 92.88 82 ILE A C 1
ATOM 653 O O . ILE A 1 82 ? 5.187 -13.294 4.418 1.00 92.88 82 ILE A O 1
ATOM 657 N N . GLY A 1 83 ? 4.777 -12.361 6.413 1.00 94.88 83 GLY A N 1
ATOM 658 C CA . GLY A 1 83 ? 6.170 -12.325 6.867 1.00 94.88 83 GLY A CA 1
ATOM 659 C C . GLY A 1 83 ? 6.949 -11.040 6.575 1.00 94.88 83 GLY A C 1
ATOM 660 O O . GLY A 1 83 ? 8.120 -10.975 6.936 1.00 94.88 83 GLY A O 1
ATOM 661 N N . VAL A 1 84 ? 6.339 -10.000 5.994 1.00 95.94 84 VAL A N 1
ATOM 662 C CA . VAL A 1 84 ? 7.053 -8.743 5.683 1.00 95.94 84 VAL A CA 1
ATOM 663 C C . VAL A 1 84 ? 7.487 -8.034 6.968 1.00 95.94 84 VAL A C 1
ATOM 665 O O . VAL A 1 84 ? 6.684 -7.869 7.890 1.00 95.94 84 VAL A O 1
ATOM 668 N N . SER A 1 85 ? 8.752 -7.615 7.053 1.00 95.75 85 SER A N 1
ATOM 669 C CA . SER A 1 85 ? 9.313 -6.898 8.211 1.00 95.75 85 SER A CA 1
ATOM 670 C C . SER A 1 85 ? 8.706 -5.495 8.380 1.00 95.75 85 SER A C 1
ATOM 672 O O . SER A 1 85 ? 8.078 -4.956 7.472 1.00 95.75 85 SER A O 1
ATOM 674 N N . ILE A 1 86 ? 8.864 -4.879 9.554 1.00 95.31 86 ILE A N 1
ATOM 675 C CA . ILE A 1 86 ? 8.345 -3.519 9.795 1.00 95.31 86 ILE A CA 1
ATOM 676 C C . ILE A 1 86 ? 9.146 -2.486 9.007 1.00 95.31 86 ILE A C 1
ATOM 678 O O . ILE A 1 86 ? 8.584 -1.516 8.507 1.00 95.31 86 ILE A O 1
ATOM 682 N N . GLU A 1 87 ? 10.443 -2.721 8.868 1.00 95.00 87 GLU A N 1
ATOM 683 C CA . GLU A 1 87 ? 11.374 -1.937 8.071 1.00 95.00 87 GLU A CA 1
ATOM 684 C C . GLU A 1 87 ? 10.924 -1.925 6.606 1.00 95.00 87 GLU A C 1
ATOM 686 O O . GLU A 1 87 ? 10.663 -0.854 6.061 1.00 95.00 87 GLU A O 1
ATOM 691 N N . SER A 1 88 ? 10.668 -3.101 6.026 1.00 95.81 88 SER A N 1
ATOM 692 C CA . SER A 1 88 ? 10.156 -3.217 4.660 1.00 95.81 88 SER A CA 1
ATOM 693 C C . SER A 1 88 ? 8.768 -2.591 4.496 1.00 95.81 88 SER A C 1
ATOM 695 O O . SER A 1 88 ? 8.478 -2.007 3.457 1.00 95.81 88 SER A O 1
ATOM 697 N N . LEU A 1 89 ? 7.903 -2.639 5.517 1.00 97.12 89 LEU A N 1
ATOM 698 C CA . LEU A 1 89 ? 6.604 -1.951 5.469 1.00 97.12 89 LEU A CA 1
ATOM 699 C C . LEU A 1 89 ? 6.732 -0.430 5.424 1.00 97.12 89 LEU A C 1
ATOM 701 O O . LEU A 1 89 ? 5.901 0.219 4.792 1.00 97.12 89 LEU A O 1
ATOM 705 N N . ARG A 1 90 ? 7.755 0.149 6.065 1.00 95.88 90 ARG A N 1
ATOM 706 C CA . ARG A 1 90 ? 8.019 1.592 5.966 1.00 95.88 90 ARG A CA 1
ATOM 707 C C . ARG A 1 90 ? 8.449 1.969 4.554 1.00 95.88 90 ARG A C 1
ATOM 709 O O . ARG A 1 90 ? 7.969 2.970 4.035 1.00 95.88 90 ARG A O 1
ATOM 716 N N . GLU A 1 91 ? 9.297 1.151 3.935 1.00 95.44 91 GLU A N 1
ATOM 717 C CA . GLU A 1 91 ? 9.735 1.332 2.544 1.00 95.44 91 GLU A CA 1
ATOM 718 C C . GLU A 1 91 ? 8.579 1.164 1.544 1.00 95.44 91 GLU A C 1
ATOM 720 O O . GLU A 1 91 ? 8.505 1.876 0.547 1.00 95.44 91 GLU A O 1
ATOM 725 N N . LEU A 1 92 ? 7.639 0.259 1.829 1.00 96.88 92 LEU A N 1
ATOM 726 C CA . LEU A 1 92 ? 6.461 0.011 0.992 1.00 96.88 92 LEU A CA 1
ATOM 727 C C . LEU A 1 92 ? 5.336 1.034 1.182 1.00 96.88 92 LEU A C 1
ATOM 729 O O . LEU A 1 92 ? 4.462 1.131 0.322 1.00 96.88 92 LEU A O 1
ATOM 733 N N . LEU A 1 93 ? 5.313 1.787 2.285 1.00 96.44 93 LEU A N 1
ATOM 734 C CA . LEU A 1 93 ? 4.226 2.724 2.575 1.00 96.44 93 LEU A CA 1
ATOM 735 C C . LEU A 1 93 ? 4.029 3.780 1.463 1.00 96.44 93 LEU A C 1
ATOM 737 O O . LEU A 1 93 ? 2.879 3.998 1.078 1.00 96.44 93 LEU A O 1
ATOM 741 N N . PRO A 1 94 ? 5.079 4.408 0.895 1.00 95.81 94 PRO A N 1
ATOM 742 C CA . PRO A 1 94 ? 4.939 5.291 -0.265 1.00 95.81 94 PRO A CA 1
ATOM 743 C C . PRO A 1 94 ? 4.336 4.598 -1.493 1.00 95.81 94 PRO A C 1
ATOM 745 O O . PRO A 1 94 ? 3.484 5.182 -2.159 1.00 95.81 94 PRO A O 1
ATOM 748 N N . VAL A 1 95 ? 4.704 3.338 -1.751 1.00 96.44 95 VAL A N 1
ATOM 749 C CA . VAL A 1 95 ? 4.151 2.539 -2.858 1.00 96.44 95 VAL A CA 1
ATOM 750 C C . VAL A 1 95 ? 2.667 2.258 -2.639 1.00 96.44 95 VAL A C 1
ATOM 752 O O . VAL A 1 95 ? 1.859 2.444 -3.546 1.00 96.44 95 VAL A O 1
ATOM 755 N N . TRP A 1 96 ? 2.280 1.873 -1.421 1.00 96.94 96 TRP A N 1
ATOM 756 C CA . TRP A 1 96 ? 0.873 1.705 -1.068 1.00 96.94 96 TRP A CA 1
ATOM 757 C C . TRP A 1 96 ? 0.100 3.015 -1.259 1.00 96.94 96 TRP A C 1
ATOM 759 O O . TRP A 1 96 ? -0.918 3.021 -1.943 1.00 96.94 96 TRP A O 1
ATOM 769 N N . LYS A 1 97 ? 0.608 4.147 -0.750 1.00 95.06 97 LYS A N 1
ATOM 770 C CA . LYS A 1 97 ? -0.029 5.466 -0.918 1.00 95.06 97 LYS A CA 1
ATOM 771 C C . LYS A 1 97 ? -0.200 5.835 -2.392 1.00 95.06 97 LYS A C 1
ATOM 773 O O . LYS A 1 97 ? -1.265 6.316 -2.766 1.00 95.06 97 LYS A O 1
ATOM 778 N N . PHE A 1 98 ? 0.811 5.591 -3.224 1.00 95.50 98 PHE A N 1
ATOM 779 C CA . PHE A 1 98 ? 0.730 5.812 -4.666 1.00 95.50 98 PHE A CA 1
ATOM 780 C C . PHE A 1 98 ? -0.402 4.997 -5.307 1.00 95.50 98 PHE A C 1
ATOM 782 O O . PHE A 1 98 ? -1.228 5.557 -6.030 1.00 95.50 98 PHE A O 1
ATOM 789 N N . LEU A 1 99 ? -0.496 3.703 -4.986 1.00 95.12 99 LEU A N 1
ATOM 790 C CA . LEU A 1 99 ? -1.568 2.839 -5.486 1.00 95.12 99 LEU A CA 1
ATOM 791 C C . LEU A 1 99 ? -2.944 3.324 -5.024 1.00 95.12 99 LEU A C 1
ATOM 793 O O . LEU A 1 99 ? -3.873 3.382 -5.823 1.00 95.12 99 LEU A O 1
ATOM 797 N N . MET A 1 100 ? -3.068 3.728 -3.759 1.00 93.56 100 MET A N 1
ATOM 798 C CA . MET A 1 100 ? -4.318 4.269 -3.231 1.00 93.56 100 MET A CA 1
ATOM 799 C C . MET A 1 100 ? -4.737 5.552 -3.963 1.00 93.56 100 MET A C 1
ATOM 801 O O . MET A 1 100 ? -5.909 5.676 -4.295 1.00 93.56 100 MET A O 1
ATOM 805 N N . ARG A 1 101 ? -3.812 6.473 -4.277 1.00 92.12 101 ARG A N 1
ATOM 806 C CA . ARG A 1 101 ? -4.120 7.677 -5.085 1.00 92.12 101 ARG A CA 1
ATOM 807 C C . ARG A 1 101 ? -4.572 7.307 -6.496 1.00 92.12 101 ARG A C 1
ATOM 809 O O . ARG A 1 101 ? -5.585 7.805 -6.971 1.00 92.12 101 ARG A O 1
ATOM 816 N N . SER A 1 102 ? -3.833 6.402 -7.126 1.00 92.19 102 SER A N 1
ATOM 817 C CA . SER A 1 102 ? -4.042 5.953 -8.507 1.00 92.19 102 SER A CA 1
ATOM 818 C C . SER A 1 102 ? -5.383 5.237 -8.707 1.00 92.19 102 SER A C 1
ATOM 820 O O . SER A 1 102 ? -6.004 5.330 -9.765 1.00 92.19 102 SER A O 1
ATOM 822 N N . LEU A 1 103 ? -5.854 4.529 -7.675 1.00 90.06 103 LEU A N 1
ATOM 823 C CA . LEU A 1 103 ? -6.975 3.590 -7.768 1.00 90.06 103 LEU A CA 1
ATOM 824 C C . LEU A 1 103 ? -8.218 4.001 -6.959 1.00 90.06 103 LEU A C 1
ATOM 826 O O . LEU A 1 103 ? -9.148 3.207 -6.842 1.00 90.06 103 LEU A O 1
ATOM 830 N N . ARG A 1 104 ? -8.270 5.219 -6.396 1.00 80.12 104 ARG A N 1
ATOM 831 C CA . ARG A 1 104 ? -9.434 5.718 -5.623 1.00 80.12 104 ARG A CA 1
ATOM 832 C C . ARG A 1 104 ? -10.221 6.858 -6.258 1.00 80.12 104 ARG A C 1
ATOM 834 O O . ARG A 1 104 ? -11.208 7.305 -5.682 1.00 80.12 104 ARG A O 1
ATOM 841 N N . GLY A 1 105 ? -9.827 7.307 -7.444 1.00 72.69 105 GLY A N 1
ATOM 842 C CA . GLY A 1 105 ? -10.514 8.378 -8.160 1.00 72.69 105 GLY A CA 1
ATOM 843 C C . GLY A 1 105 ? -11.636 7.898 -9.084 1.00 72.69 105 GLY A C 1
ATOM 844 O O . GLY A 1 105 ? -11.790 6.712 -9.367 1.00 72.69 105 GLY A O 1
ATOM 845 N N . LYS A 1 106 ? -12.373 8.867 -9.641 1.00 72.06 106 LYS A N 1
ATOM 846 C CA . LYS A 1 106 ? -13.323 8.647 -10.753 1.00 72.06 106 LYS A CA 1
ATOM 847 C C . LYS A 1 106 ? -12.643 8.145 -12.033 1.00 72.06 106 LYS A C 1
ATOM 849 O O . LYS A 1 106 ? -13.303 7.564 -12.885 1.00 72.06 106 LYS A O 1
ATOM 854 N N . HIS A 1 107 ? -11.342 8.391 -12.161 1.00 80.00 107 HIS A N 1
ATOM 855 C CA . HIS A 1 107 ? -10.502 7.935 -13.259 1.00 80.00 107 HIS A CA 1
ATOM 856 C C . HIS A 1 107 ? -9.390 7.073 -12.666 1.00 80.00 107 HIS A C 1
ATOM 858 O O . HIS A 1 107 ? -8.317 7.581 -12.348 1.00 80.00 107 HIS A O 1
ATOM 864 N N . MET A 1 108 ? -9.681 5.791 -12.434 1.00 90.06 108 MET A N 1
ATOM 865 C CA . MET A 1 108 ? -8.680 4.852 -11.931 1.00 90.06 108 MET A CA 1
ATOM 866 C C . MET A 1 108 ? -7.617 4.662 -13.006 1.00 90.06 108 MET A C 1
ATOM 868 O O . MET A 1 108 ? -7.903 4.137 -14.081 1.00 90.06 108 MET A O 1
ATOM 872 N N . ARG A 1 109 ? -6.398 5.115 -12.728 1.00 93.31 109 ARG A N 1
ATOM 873 C CA . ARG A 1 109 ? -5.289 5.083 -13.678 1.00 93.31 109 ARG A CA 1
ATOM 874 C C . ARG A 1 109 ? -4.038 4.618 -12.964 1.00 93.31 109 ARG A C 1
ATOM 876 O O . ARG A 1 109 ? -3.640 5.236 -11.986 1.00 93.31 109 ARG A O 1
ATOM 883 N N . LEU A 1 110 ? -3.417 3.560 -13.469 1.00 93.56 110 LEU A N 1
ATOM 884 C CA . LEU A 1 110 ? -2.158 3.040 -12.954 1.00 93.56 110 LEU A CA 1
ATOM 885 C C . LEU A 1 110 ? -1.072 3.194 -14.017 1.00 93.56 110 LEU A C 1
ATOM 887 O O . LEU A 1 110 ? -1.045 2.441 -14.988 1.00 93.56 110 LEU A O 1
ATOM 891 N N . ASP A 1 111 ? -0.188 4.169 -13.816 1.00 94.31 111 ASP A N 1
ATOM 892 C CA . ASP A 1 111 ? 0.989 4.372 -14.656 1.00 94.31 111 ASP A CA 1
ATOM 893 C C . ASP A 1 111 ? 2.155 3.512 -14.160 1.00 94.31 111 ASP A C 1
ATOM 895 O O . ASP A 1 111 ? 2.613 3.657 -13.023 1.00 94.31 111 ASP A O 1
ATOM 899 N N . LEU A 1 112 ? 2.607 2.575 -14.996 1.00 92.44 112 LEU A N 1
ATOM 900 C CA . LEU A 1 112 ? 3.642 1.617 -14.623 1.00 92.44 112 LEU A CA 1
ATOM 901 C C . LEU A 1 112 ? 5.044 2.235 -14.559 1.00 92.44 112 LEU A C 1
ATOM 903 O O . LEU A 1 112 ? 5.863 1.753 -13.774 1.00 92.44 112 LEU A O 1
ATOM 907 N N . ALA A 1 113 ? 5.328 3.286 -15.334 1.00 91.88 113 ALA A N 1
ATOM 908 C CA . ALA A 1 113 ? 6.605 3.991 -15.265 1.00 91.88 113 ALA A CA 1
ATOM 909 C C . ALA A 1 113 ? 6.694 4.829 -13.983 1.00 91.88 113 ALA A C 1
ATOM 911 O O . ALA A 1 113 ? 7.712 4.793 -13.286 1.00 91.88 113 ALA A O 1
ATOM 912 N N . GLU A 1 114 ? 5.614 5.528 -13.628 1.00 94.81 114 GLU A N 1
ATOM 913 C CA . GLU A 1 114 ? 5.539 6.278 -12.372 1.00 94.81 114 GLU A CA 1
ATOM 914 C C . GLU A 1 114 ? 5.570 5.336 -11.161 1.00 94.81 114 GLU A C 1
ATOM 916 O O . GLU A 1 114 ? 6.314 5.569 -10.207 1.00 94.81 114 GLU A O 1
ATOM 921 N N . PHE A 1 115 ? 4.834 4.224 -11.222 1.00 95.12 115 PHE A N 1
ATOM 922 C CA . PHE A 1 115 ? 4.858 3.195 -10.185 1.00 95.12 115 PHE A CA 1
ATOM 923 C C . PHE A 1 115 ? 6.271 2.641 -9.950 1.00 95.12 115 PHE A C 1
ATOM 925 O O . PHE A 1 115 ? 6.716 2.540 -8.803 1.00 95.12 115 PHE A O 1
ATOM 932 N N . GLU A 1 116 ? 6.982 2.289 -11.026 1.00 92.75 116 GLU A N 1
ATOM 933 C CA . GLU A 1 116 ? 8.370 1.824 -10.965 1.00 92.75 116 GLU A CA 1
ATOM 934 C C . GLU A 1 116 ? 9.279 2.882 -10.338 1.00 92.75 116 GLU A C 1
ATOM 936 O O . GLU A 1 116 ? 10.047 2.571 -9.424 1.00 92.75 116 GLU A O 1
ATOM 941 N N . PHE A 1 117 ? 9.149 4.137 -10.771 1.00 93.50 117 PHE A N 1
ATOM 942 C CA . PHE A 1 117 ? 9.922 5.251 -10.238 1.00 93.50 117 PHE A CA 1
ATOM 943 C C . PHE A 1 117 ? 9.706 5.429 -8.728 1.00 93.50 117 PHE A C 1
ATOM 945 O O . PHE A 1 117 ? 10.677 5.488 -7.970 1.00 93.50 117 PHE A O 1
ATOM 952 N N . VAL A 1 118 ? 8.449 5.435 -8.268 1.00 95.06 118 VAL A N 1
ATOM 953 C CA . VAL A 1 118 ? 8.102 5.538 -6.840 1.00 95.06 118 VAL A CA 1
ATOM 954 C C . VAL A 1 118 ? 8.679 4.362 -6.051 1.00 95.06 118 VAL A C 1
ATOM 956 O O . VAL A 1 118 ? 9.271 4.562 -4.988 1.00 95.06 118 VAL A O 1
ATOM 959 N N . ALA A 1 119 ? 8.548 3.136 -6.564 1.00 93.50 119 ALA A N 1
ATOM 960 C CA . ALA A 1 119 ? 9.106 1.956 -5.915 1.00 93.50 119 ALA A CA 1
ATOM 961 C C . ALA A 1 119 ? 10.635 2.055 -5.787 1.00 93.50 119 ALA A C 1
ATOM 963 O O . ALA A 1 119 ? 11.167 1.855 -4.699 1.00 93.50 119 ALA A O 1
ATOM 964 N N . MET A 1 120 ? 11.343 2.430 -6.855 1.00 89.69 120 MET A N 1
ATOM 965 C CA . MET A 1 120 ? 12.806 2.564 -6.854 1.00 89.69 120 MET A CA 1
ATOM 966 C C . MET A 1 120 ? 13.314 3.718 -5.982 1.00 89.69 120 MET A C 1
ATOM 968 O O . MET A 1 120 ? 14.432 3.657 -5.473 1.00 89.69 120 MET A O 1
ATOM 972 N N . GLN A 1 121 ? 12.521 4.776 -5.812 1.00 92.50 121 GLN A N 1
ATOM 97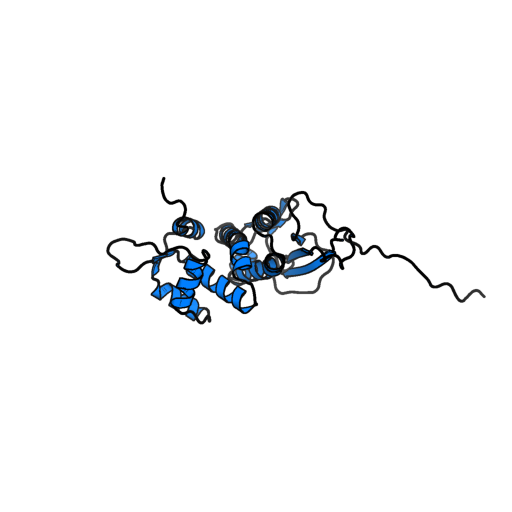3 C CA . GLN A 1 121 ? 12.887 5.913 -4.972 1.00 92.50 121 GLN A CA 1
ATOM 974 C C . GLN A 1 121 ? 12.804 5.585 -3.475 1.00 92.50 121 GLN A C 1
ATOM 976 O O . GLN A 1 121 ? 13.592 6.110 -2.686 1.00 92.50 121 GLN A O 1
ATOM 981 N N . HIS A 1 122 ? 11.841 4.751 -3.075 1.00 92.12 122 HIS A N 1
ATOM 982 C CA . HIS A 1 122 ? 11.522 4.517 -1.665 1.00 92.12 122 HIS A CA 1
ATOM 983 C C . HIS A 1 122 ? 11.953 3.150 -1.131 1.00 92.12 122 HIS A C 1
ATOM 985 O O . HIS A 1 122 ? 12.085 2.998 0.085 1.00 92.12 122 HIS A O 1
ATOM 991 N N . ILE A 1 123 ? 12.185 2.179 -2.014 1.00 92.69 123 ILE A N 1
ATOM 992 C CA . ILE A 1 123 ? 12.591 0.827 -1.647 1.00 92.69 123 ILE A CA 1
ATOM 993 C C . ILE A 1 123 ? 14.087 0.643 -1.874 1.00 92.69 123 ILE A C 1
ATOM 995 O O . ILE A 1 123 ? 14.643 0.958 -2.923 1.00 92.69 123 ILE A O 1
ATOM 999 N N . SER A 1 124 ? 14.729 0.082 -0.862 1.00 88.44 124 SER A N 1
ATOM 1000 C CA . SER A 1 124 ? 16.150 -0.230 -0.813 1.00 88.44 124 SER A CA 1
ATOM 1001 C C . SER A 1 124 ? 16.417 -1.682 -0.418 1.00 88.44 124 SER A C 1
ATOM 1003 O O . SER A 1 124 ? 17.419 -2.249 -0.854 1.00 88.44 124 SER A O 1
ATOM 1005 N N . SER A 1 125 ? 15.537 -2.301 0.376 1.00 88.56 125 SER A N 1
ATOM 1006 C CA . SER A 1 125 ? 15.696 -3.685 0.817 1.00 88.56 125 SER A CA 1
ATOM 1007 C C . SER A 1 125 ? 15.137 -4.684 -0.198 1.00 88.56 125 SER A C 1
ATOM 1009 O O . SER A 1 125 ? 14.067 -4.494 -0.782 1.00 88.56 125 SER A O 1
ATOM 1011 N N . SER A 1 126 ? 15.854 -5.797 -0.376 1.00 86.06 126 SER A N 1
ATOM 1012 C CA . SER A 1 126 ? 15.416 -6.912 -1.229 1.00 86.06 126 SER A CA 1
ATOM 1013 C C . SER A 1 126 ? 14.065 -7.478 -0.767 1.00 86.06 126 SER A C 1
ATOM 1015 O O . SER A 1 126 ? 13.177 -7.719 -1.585 1.00 86.06 126 SER A O 1
ATOM 1017 N N . ASP A 1 127 ? 13.867 -7.588 0.551 1.00 87.81 127 ASP A N 1
ATOM 1018 C CA . ASP A 1 127 ? 12.611 -8.040 1.160 1.00 87.81 127 ASP A CA 1
ATOM 1019 C C . ASP A 1 127 ? 11.425 -7.149 0.770 1.00 87.81 127 ASP A C 1
ATOM 1021 O O . ASP A 1 127 ? 10.352 -7.650 0.422 1.00 87.81 127 ASP A O 1
ATOM 1025 N N . ALA A 1 128 ? 11.610 -5.824 0.781 1.00 90.88 128 ALA A N 1
ATOM 1026 C CA . ALA A 1 128 ? 10.578 -4.889 0.354 1.00 90.88 128 ALA A CA 1
ATOM 1027 C C . ALA A 1 128 ? 10.307 -5.000 -1.153 1.00 90.88 128 ALA A C 1
ATOM 1029 O O . ALA A 1 128 ? 9.140 -5.052 -1.538 1.00 90.88 128 ALA A O 1
ATOM 1030 N N . PHE A 1 129 ? 11.336 -5.134 -2.001 1.00 89.38 129 PHE A N 1
ATOM 1031 C CA . PHE A 1 129 ? 11.138 -5.370 -3.439 1.00 89.38 129 PHE A CA 1
ATOM 1032 C C . PHE A 1 129 ? 10.333 -6.650 -3.704 1.00 89.38 129 PHE A C 1
ATOM 1034 O O . PHE A 1 129 ? 9.378 -6.628 -4.483 1.00 89.38 129 PHE A O 1
ATOM 1041 N N . CYS A 1 130 ? 10.651 -7.743 -3.005 1.00 89.25 130 CYS A N 1
ATOM 1042 C CA . CYS A 1 130 ? 9.926 -9.016 -3.089 1.00 89.25 130 CYS A CA 1
ATOM 1043 C C . CYS A 1 130 ? 8.461 -8.911 -2.644 1.00 89.25 130 CYS A C 1
ATOM 1045 O O . CYS A 1 130 ? 7.614 -9.676 -3.106 1.00 89.25 130 CYS A O 1
ATOM 1047 N N . ALA A 1 131 ? 8.142 -7.944 -1.786 1.00 93.19 131 ALA A N 1
ATOM 1048 C CA . ALA A 1 131 ? 6.799 -7.697 -1.280 1.00 93.19 131 ALA A CA 1
ATOM 1049 C C . ALA A 1 131 ? 5.974 -6.703 -2.129 1.00 93.19 131 ALA A C 1
ATOM 1051 O O . ALA A 1 131 ? 4.769 -6.550 -1.889 1.00 93.19 131 ALA A O 1
ATOM 1052 N N . VAL A 1 132 ? 6.557 -6.063 -3.151 1.00 94.56 132 VAL A N 1
ATOM 1053 C CA . VAL A 1 132 ? 5.823 -5.159 -4.058 1.00 94.56 132 VAL A CA 1
ATOM 1054 C C . VAL A 1 132 ? 4.663 -5.866 -4.776 1.00 94.56 132 VAL A C 1
ATOM 1056 O O . VAL A 1 132 ? 3.542 -5.352 -4.703 1.00 94.56 132 VAL A O 1
ATOM 1059 N N . PRO A 1 133 ? 4.837 -7.057 -5.391 1.00 92.31 133 PRO A N 1
ATOM 1060 C CA . PRO A 1 133 ? 3.725 -7.744 -6.048 1.00 92.31 133 PRO A CA 1
ATOM 1061 C C . PRO A 1 133 ? 2.582 -8.071 -5.077 1.00 92.31 133 PRO A C 1
ATOM 1063 O O . PRO A 1 133 ? 1.411 -7.920 -5.414 1.00 92.31 133 PRO A O 1
ATOM 1066 N N . ALA A 1 134 ? 2.899 -8.459 -3.838 1.00 91.44 134 ALA A N 1
ATOM 1067 C CA . ALA A 1 134 ? 1.882 -8.715 -2.821 1.00 91.44 134 ALA A CA 1
ATOM 1068 C C . ALA A 1 134 ? 1.101 -7.441 -2.453 1.00 91.44 134 ALA A C 1
ATOM 1070 O O . ALA A 1 134 ? -0.112 -7.503 -2.263 1.00 91.44 134 ALA A O 1
ATOM 1071 N N . THR A 1 135 ? 1.774 -6.287 -2.413 1.00 95.25 135 THR A N 1
ATOM 1072 C CA . THR A 1 135 ? 1.139 -4.981 -2.175 1.00 95.25 135 THR A CA 1
ATOM 1073 C C . THR A 1 135 ? 0.178 -4.618 -3.304 1.00 95.25 135 THR A C 1
ATOM 1075 O O . THR A 1 135 ? -0.979 -4.298 -3.036 1.00 95.25 135 THR A O 1
ATOM 1078 N N . VAL A 1 136 ? 0.617 -4.735 -4.561 1.00 94.12 136 VAL A N 1
ATOM 1079 C CA . VAL A 1 136 ? -0.228 -4.462 -5.736 1.00 94.12 136 VAL A CA 1
ATOM 1080 C C . VAL A 1 136 ? -1.423 -5.414 -5.773 1.00 94.12 136 VAL A C 1
ATOM 1082 O O . VAL A 1 136 ? -2.563 -4.972 -5.898 1.00 94.12 136 VAL A O 1
ATOM 1085 N N . SER A 1 137 ? -1.186 -6.713 -5.573 1.00 90.31 137 SER A N 1
ATOM 1086 C CA . SER A 1 137 ? -2.249 -7.721 -5.536 1.00 90.31 137 SER A CA 1
ATOM 1087 C C . SER A 1 137 ? -3.273 -7.444 -4.437 1.00 90.31 137 SER A C 1
ATOM 1089 O O . SER A 1 137 ? -4.461 -7.669 -4.655 1.00 90.31 137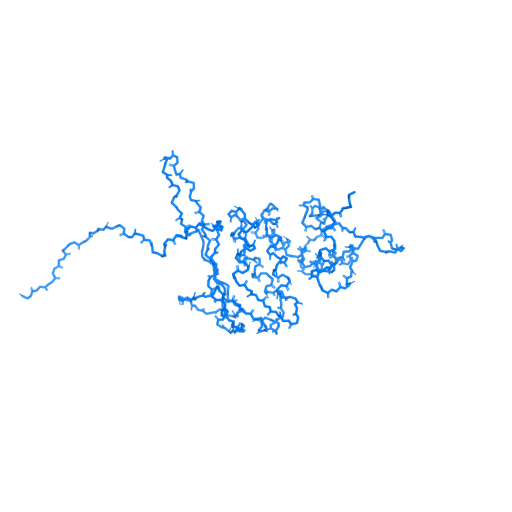 SER A O 1
ATOM 1091 N N . TYR A 1 138 ? -2.833 -6.976 -3.266 1.00 92.69 138 TYR A N 1
ATOM 1092 C CA . TYR A 1 138 ? -3.727 -6.642 -2.163 1.00 92.69 138 TYR A CA 1
ATOM 1093 C C . TYR A 1 138 ? -4.628 -5.453 -2.509 1.00 92.69 138 TYR A C 1
ATOM 1095 O O . TYR A 1 138 ? -5.842 -5.543 -2.341 1.00 92.69 138 TYR A O 1
ATOM 1103 N N . VAL A 1 139 ? -4.047 -4.359 -3.017 1.00 92.50 139 VAL A N 1
ATOM 1104 C CA . VAL A 1 139 ? -4.807 -3.143 -3.354 1.00 92.50 139 VAL A CA 1
ATOM 1105 C C . VAL A 1 139 ? -5.780 -3.402 -4.504 1.00 92.50 139 VAL A C 1
ATOM 1107 O O . VAL A 1 139 ? -6.928 -2.987 -4.442 1.00 92.50 139 VAL A O 1
ATOM 1110 N N . LEU A 1 140 ? -5.374 -4.143 -5.534 1.00 88.38 140 LEU A N 1
ATOM 1111 C CA . LEU A 1 140 ? -6.289 -4.509 -6.618 1.00 88.38 140 LEU A CA 1
ATOM 1112 C C . LEU A 1 140 ? -7.397 -5.455 -6.137 1.00 88.38 140 LEU A C 1
ATOM 1114 O O . LEU A 1 140 ? -8.550 -5.331 -6.550 1.00 88.38 140 LEU A O 1
ATOM 1118 N N . GLY A 1 141 ? -7.062 -6.385 -5.240 1.00 84.69 141 GLY A N 1
ATOM 1119 C CA . GLY A 1 141 ? -8.012 -7.328 -4.656 1.00 84.69 141 GLY A CA 1
ATOM 1120 C C . GLY A 1 141 ? -9.077 -6.673 -3.772 1.00 84.69 141 GLY A C 1
ATOM 1121 O O . GLY A 1 141 ? -10.162 -7.236 -3.635 1.00 84.69 141 GLY A O 1
ATOM 1122 N N . SER A 1 142 ? -8.809 -5.491 -3.206 1.00 84.81 142 SER A N 1
ATOM 1123 C CA . SER A 1 142 ? -9.784 -4.755 -2.390 1.00 84.81 142 SER A CA 1
ATOM 1124 C C . SER A 1 142 ? -10.815 -3.972 -3.213 1.00 84.81 142 SER A C 1
ATOM 1126 O O . SER A 1 142 ? -11.843 -3.563 -2.672 1.00 84.81 142 SER A O 1
ATOM 1128 N N . LEU A 1 143 ? -10.588 -3.793 -4.517 1.00 84.31 143 LEU A N 1
ATOM 1129 C CA . LEU A 1 143 ? -11.543 -3.161 -5.430 1.00 84.31 143 LEU A CA 1
ATOM 1130 C C . LEU A 1 143 ? -12.686 -4.123 -5.795 1.00 84.31 143 LEU A C 1
ATOM 1132 O O . LEU A 1 143 ? -12.475 -5.336 -5.885 1.00 84.31 143 LEU A O 1
ATOM 1136 N N . CYS A 1 144 ? -13.888 -3.593 -6.068 1.00 81.00 144 CYS A N 1
ATOM 1137 C CA . CYS A 1 144 ? -14.959 -4.393 -6.679 1.00 81.00 144 CYS A CA 1
ATOM 1138 C C . CYS A 1 144 ? -14.581 -4.804 -8.105 1.00 81.00 144 CYS A C 1
ATOM 1140 O O . CYS A 1 144 ? -13.818 -4.109 -8.777 1.00 81.00 144 CYS A O 1
ATOM 1142 N N . ASP A 1 145 ? -15.183 -5.884 -8.604 1.00 76.44 145 ASP A N 1
ATOM 1143 C CA . ASP A 1 145 ? -14.955 -6.350 -9.978 1.00 76.44 145 ASP A CA 1
ATOM 1144 C C . ASP A 1 145 ? -15.302 -5.283 -11.033 1.00 76.44 145 ASP A C 1
ATOM 1146 O O . ASP A 1 145 ? -14.671 -5.240 -12.084 1.00 76.44 145 ASP A O 1
ATOM 1150 N N . CYS A 1 146 ? -16.265 -4.403 -10.734 1.00 80.38 146 CYS A N 1
ATOM 1151 C CA . CYS A 1 146 ? -16.585 -3.216 -11.526 1.00 80.38 146 CYS A CA 1
ATOM 1152 C C . CYS A 1 146 ? -15.385 -2.270 -11.661 1.00 80.38 146 CYS A C 1
ATOM 1154 O O . CYS A 1 146 ? -14.853 -2.089 -12.749 1.00 80.38 146 CYS A O 1
ATOM 1156 N N . CYS A 1 147 ? -14.917 -1.743 -10.530 1.00 83.38 147 CYS A N 1
ATOM 1157 C CA . CYS A 1 147 ? -13.800 -0.813 -10.456 1.00 83.38 147 CYS A CA 1
ATOM 1158 C C . CYS A 1 147 ? -12.525 -1.390 -11.072 1.00 83.38 147 CYS A C 1
ATOM 1160 O O . CYS A 1 147 ? -11.789 -0.657 -11.718 1.00 83.38 147 CYS A O 1
ATOM 1162 N N . ARG A 1 148 ? -12.263 -2.698 -10.911 1.00 80.62 148 ARG A N 1
ATOM 1163 C CA . ARG A 1 148 ? -11.075 -3.335 -11.505 1.00 80.62 148 ARG A CA 1
ATOM 1164 C C . ARG A 1 148 ? -11.064 -3.264 -13.033 1.00 80.62 148 ARG A C 1
ATOM 1166 O O . ARG A 1 148 ? -9.993 -3.096 -13.601 1.00 80.62 148 ARG A O 1
ATOM 1173 N N . ARG A 1 149 ? -12.226 -3.388 -13.682 1.00 79.81 149 ARG A N 1
ATOM 1174 C CA . ARG A 1 149 ? -12.354 -3.297 -15.150 1.00 79.81 149 ARG A CA 1
ATOM 1175 C C . ARG A 1 149 ? -12.247 -1.865 -15.666 1.00 79.81 149 ARG A C 1
ATOM 1177 O O . ARG A 1 149 ? -11.916 -1.667 -16.825 1.00 79.81 149 ARG A O 1
ATOM 1184 N N . ASP A 1 150 ? -12.490 -0.881 -14.806 1.00 86.00 150 ASP A N 1
ATOM 1185 C CA . ASP A 1 150 ? -12.402 0.539 -15.155 1.00 86.00 150 ASP A CA 1
ATOM 1186 C C . ASP A 1 150 ? -10.981 1.108 -14.980 1.00 86.00 150 ASP A C 1
ATOM 1188 O O . ASP A 1 150 ? -10.742 2.288 -15.247 1.00 86.00 150 ASP A O 1
ATOM 1192 N N . ILE A 1 151 ? -10.018 0.289 -14.539 1.00 90.06 151 ILE A N 1
ATOM 1193 C CA . ILE A 1 151 ? -8.621 0.708 -14.404 1.00 90.06 151 ILE A CA 1
ATOM 1194 C C . ILE A 1 151 ? -8.034 0.941 -15.796 1.00 90.06 151 ILE A C 1
ATOM 1196 O O . ILE A 1 151 ? -7.980 0.038 -16.624 1.00 90.06 151 ILE A O 1
ATOM 1200 N N . THR A 1 152 ? -7.520 2.143 -16.030 1.00 92.38 152 THR A N 1
ATOM 1201 C CA . THR A 1 152 ? -6.665 2.447 -17.178 1.00 92.38 152 THR A CA 1
ATOM 1202 C C . THR A 1 152 ? -5.216 2.161 -16.802 1.00 92.38 152 THR A C 1
ATOM 1204 O O . THR A 1 152 ? -4.647 2.835 -15.944 1.00 92.38 152 THR A O 1
ATOM 1207 N N . LEU A 1 153 ? -4.618 1.150 -17.418 1.00 91.44 153 LEU A N 1
ATOM 1208 C CA . LEU A 1 153 ? -3.207 0.832 -17.279 1.00 91.44 153 LEU A CA 1
ATOM 1209 C C . LEU A 1 153 ? -2.413 1.615 -18.326 1.00 91.44 153 LEU A C 1
ATOM 1211 O O . LEU A 1 153 ? -2.719 1.542 -19.516 1.00 91.44 153 LEU A O 1
ATOM 1215 N N . VAL A 1 154 ? -1.389 2.334 -17.883 1.00 92.25 154 VAL A N 1
ATOM 1216 C CA . VAL A 1 154 ? -0.397 2.953 -18.767 1.00 92.25 154 VAL A CA 1
ATOM 1217 C C . VAL A 1 154 ? 0.857 2.112 -18.677 1.00 92.25 154 VAL A C 1
ATOM 1219 O O . VAL A 1 154 ? 1.418 1.959 -17.589 1.00 92.25 154 VAL A O 1
ATOM 1222 N N . ASP A 1 155 ? 1.274 1.530 -19.793 1.00 88.44 155 ASP A N 1
ATOM 1223 C CA . ASP A 1 155 ? 2.535 0.806 -19.828 1.00 88.44 155 ASP A CA 1
ATOM 1224 C C . ASP A 1 155 ? 3.743 1.757 -19.758 1.00 88.44 155 ASP A C 1
ATOM 1226 O O . ASP A 1 155 ? 3.616 2.980 -19.677 1.00 88.44 155 ASP A O 1
ATOM 1230 N N . ARG A 1 156 ? 4.951 1.186 -19.761 1.00 84.06 156 ARG A N 1
ATOM 1231 C CA . ARG A 1 156 ? 6.192 1.967 -19.643 1.00 84.06 156 ARG A CA 1
ATOM 1232 C C . ARG A 1 156 ? 6.502 2.811 -20.882 1.00 84.06 156 ARG A C 1
ATOM 1234 O O . ARG A 1 156 ? 7.293 3.745 -20.775 1.00 84.06 156 ARG A O 1
ATOM 1241 N N . ASP A 1 157 ? 5.894 2.490 -22.019 1.00 84.75 157 ASP A N 1
ATOM 1242 C CA . ASP A 1 157 ? 6.045 3.221 -23.277 1.00 84.75 157 ASP A CA 1
ATOM 1243 C C . ASP A 1 157 ? 4.970 4.318 -23.426 1.00 84.75 157 ASP A C 1
ATOM 1245 O O . ASP A 1 157 ? 4.959 5.062 -24.409 1.00 84.75 157 ASP A O 1
ATOM 1249 N N . GLY A 1 158 ? 4.087 4.460 -22.428 1.00 86.19 158 GLY A N 1
ATOM 1250 C CA . GLY A 1 158 ? 3.017 5.451 -22.394 1.00 86.19 158 GLY A CA 1
ATOM 1251 C C . GLY A 1 158 ? 1.739 5.004 -23.104 1.00 86.19 158 GLY A C 1
ATOM 1252 O O . GLY A 1 158 ? 0.841 5.824 -23.304 1.00 86.19 158 GLY A O 1
ATOM 1253 N N . HIS A 1 159 ? 1.635 3.736 -23.511 1.00 88.19 159 HIS A N 1
ATOM 1254 C CA . HIS A 1 159 ? 0.426 3.216 -24.130 1.00 88.19 159 HIS A CA 1
ATOM 1255 C C . HIS A 1 159 ? -0.646 2.958 -23.076 1.00 88.19 159 HIS A C 1
ATOM 1257 O O . HIS A 1 159 ? -0.415 2.300 -22.061 1.00 88.19 159 HIS A O 1
ATOM 1263 N N . GLU A 1 160 ? -1.844 3.467 -23.343 1.00 91.19 160 GLU A N 1
ATOM 1264 C CA . GLU A 1 160 ? -2.986 3.328 -22.454 1.00 91.19 160 GLU A CA 1
ATOM 1265 C C . GLU A 1 160 ? -3.872 2.173 -22.899 1.00 91.19 160 GLU A C 1
ATOM 1267 O O . GLU A 1 160 ? -4.294 2.098 -24.053 1.00 91.19 160 GLU A O 1
ATOM 1272 N N . SER A 1 161 ? -4.203 1.303 -21.956 1.00 86.00 161 SER A N 1
ATOM 1273 C CA . SER A 1 161 ? -5.152 0.214 -22.148 1.00 86.00 161 SER A CA 1
ATOM 1274 C C . SER A 1 161 ? -6.110 0.158 -20.968 1.00 86.00 161 SER A C 1
ATOM 1276 O O . SER A 1 161 ? -5.727 0.366 -19.818 1.00 86.00 161 SER A O 1
ATOM 1278 N N . THR A 1 162 ? -7.385 -0.097 -21.232 1.00 84.25 162 THR A N 1
ATOM 1279 C CA . THR A 1 162 ? -8.332 -0.414 -20.162 1.00 84.25 162 THR A CA 1
ATOM 1280 C C . THR A 1 162 ? -8.114 -1.859 -19.735 1.00 84.25 162 THR A C 1
ATOM 1282 O O . THR A 1 162 ? -7.983 -2.734 -20.590 1.00 84.25 162 THR A O 1
ATOM 1285 N N . ALA A 1 163 ? -8.074 -2.105 -18.426 1.00 75.50 163 ALA A N 1
ATOM 1286 C CA . ALA A 1 163 ? -7.850 -3.425 -17.866 1.00 75.50 163 ALA A CA 1
ATOM 1287 C C . ALA A 1 163 ? -8.949 -4.399 -18.313 1.00 75.50 163 ALA A C 1
ATOM 1289 O O . ALA A 1 163 ? -10.116 -4.290 -17.933 1.00 75.50 163 ALA A O 1
ATOM 1290 N N . ASP A 1 164 ? -8.551 -5.373 -19.118 1.00 68.88 164 ASP A N 1
ATOM 1291 C CA . ASP A 1 164 ? -9.400 -6.435 -19.635 1.00 68.88 164 ASP A CA 1
ATOM 1292 C C . ASP A 1 164 ? -9.044 -7.799 -19.021 1.00 68.88 164 ASP A C 1
ATOM 1294 O O . ASP A 1 164 ? -8.276 -7.911 -18.060 1.00 68.88 164 ASP A O 1
ATOM 1298 N N . GLU A 1 165 ? -9.626 -8.865 -19.573 1.00 61.91 165 GLU A N 1
ATOM 1299 C CA . GLU A 1 165 ? -9.404 -10.226 -19.086 1.00 61.91 165 GLU A CA 1
ATOM 1300 C C . GLU A 1 165 ? -7.992 -10.788 -19.356 1.00 61.91 165 GLU A C 1
ATOM 1302 O O . GLU A 1 165 ? -7.620 -11.813 -18.781 1.00 61.91 165 GLU A O 1
ATOM 1307 N N . TYR A 1 166 ? -7.193 -10.110 -20.181 1.00 63.28 166 TYR A N 1
ATOM 1308 C CA . TYR A 1 166 ? -5.825 -10.492 -20.541 1.00 63.28 166 TYR A CA 1
ATOM 1309 C C . TYR A 1 166 ? -4.778 -9.575 -19.905 1.00 63.28 166 TYR A C 1
ATOM 1311 O O . TYR A 1 166 ? -3.590 -9.910 -19.861 1.00 63.28 166 TYR A O 1
ATOM 1319 N N . THR A 1 167 ? -5.210 -8.438 -19.362 1.00 73.69 167 THR A N 1
ATOM 1320 C CA . THR A 1 167 ? -4.316 -7.453 -18.776 1.00 73.69 167 THR A CA 1
ATOM 1321 C C . THR A 1 167 ? -3.647 -8.033 -17.538 1.00 73.69 167 THR A C 1
ATOM 1323 O O . THR A 1 167 ? -4.266 -8.585 -16.624 1.00 73.69 167 THR A O 1
ATOM 1326 N N . SER A 1 168 ? -2.331 -7.910 -17.495 1.00 79.69 168 SER A N 1
ATOM 1327 C CA . SER A 1 168 ? -1.519 -8.403 -16.391 1.00 79.69 168 SER A CA 1
ATOM 1328 C C . SER A 1 168 ? -0.390 -7.432 -16.121 1.00 79.69 168 SER A C 1
ATOM 1330 O O . SER A 1 168 ? -0.017 -6.685 -17.007 1.00 79.69 168 SER A O 1
ATOM 1332 N N . ILE A 1 169 ? 0.157 -7.447 -14.916 1.00 83.81 169 ILE A N 1
ATOM 1333 C CA . ILE A 1 169 ? 1.316 -6.656 -14.527 1.00 83.81 169 ILE A CA 1
ATOM 1334 C C . ILE A 1 169 ? 2.416 -7.648 -14.166 1.00 83.81 169 ILE A C 1
ATOM 1336 O O . ILE A 1 169 ? 2.286 -8.425 -13.213 1.00 83.81 169 ILE A O 1
ATOM 1340 N N . GLY A 1 170 ? 3.477 -7.685 -14.964 1.00 81.06 170 GLY A N 1
ATOM 1341 C CA . GLY A 1 170 ? 4.683 -8.443 -14.639 1.00 81.06 170 GLY A CA 1
ATOM 1342 C C . GLY A 1 170 ? 5.556 -7.681 -13.642 1.00 81.06 170 GLY A C 1
ATOM 1343 O O . GLY A 1 170 ? 5.526 -6.462 -13.599 1.00 81.06 170 GLY A O 1
ATOM 1344 N N . PHE A 1 171 ? 6.338 -8.398 -12.849 1.00 81.81 171 PHE A N 1
ATOM 1345 C CA . PHE A 1 171 ? 7.310 -7.873 -11.898 1.00 81.81 171 PHE A CA 1
ATOM 1346 C C . PHE A 1 171 ? 8.583 -8.690 -12.049 1.00 81.81 171 PHE A C 1
ATOM 1348 O O . PHE A 1 171 ? 8.576 -9.898 -11.806 1.00 81.81 171 PHE A O 1
ATOM 1355 N N . ALA A 1 172 ? 9.677 -8.053 -12.438 1.00 80.88 172 ALA A N 1
ATOM 1356 C CA . ALA A 1 172 ? 10.988 -8.681 -12.504 1.00 80.88 172 ALA A CA 1
ATOM 1357 C C . ALA A 1 172 ? 11.891 -8.018 -11.464 1.00 80.88 172 ALA A C 1
ATOM 1359 O O . ALA A 1 172 ? 12.136 -6.827 -11.570 1.00 80.88 172 ALA A O 1
ATOM 1360 N N . ILE A 1 173 ? 12.350 -8.753 -10.453 1.00 78.50 173 ILE A N 1
ATOM 1361 C CA . ILE A 1 173 ? 13.124 -8.213 -9.328 1.00 78.50 173 ILE A CA 1
ATOM 1362 C C . ILE A 1 173 ? 14.565 -8.697 -9.452 1.00 78.50 173 ILE A C 1
ATOM 1364 O O . ILE A 1 173 ? 14.812 -9.905 -9.457 1.00 78.50 173 ILE A O 1
ATOM 1368 N N . ALA A 1 174 ? 15.513 -7.773 -9.565 1.00 73.62 174 ALA A N 1
ATOM 1369 C CA . ALA A 1 174 ? 16.938 -8.077 -9.471 1.00 73.62 174 ALA A CA 1
ATOM 1370 C C . ALA A 1 174 ? 17.392 -8.090 -8.000 1.00 73.62 174 ALA A C 1
ATOM 1372 O O . ALA A 1 174 ? 16.920 -7.277 -7.206 1.00 73.62 174 ALA A O 1
ATOM 1373 N N . ALA A 1 175 ? 18.311 -8.990 -7.640 1.00 62.03 175 ALA A N 1
ATOM 1374 C CA . ALA A 1 175 ? 19.044 -8.899 -6.376 1.00 62.03 175 ALA A CA 1
ATOM 1375 C C . ALA A 1 175 ? 20.541 -9.152 -6.616 1.00 62.03 175 ALA A C 1
ATOM 1377 O O . ALA A 1 175 ? 20.884 -10.006 -7.445 1.00 62.03 175 ALA A O 1
ATOM 1378 N N . PRO A 1 176 ? 21.431 -8.438 -5.904 1.00 49.62 176 PRO A N 1
ATOM 1379 C CA . PRO A 1 176 ? 22.848 -8.766 -5.907 1.00 49.62 176 PRO A CA 1
ATOM 1380 C C . PRO A 1 176 ? 23.059 -10.098 -5.175 1.00 49.62 176 PRO A C 1
ATOM 1382 O O . PRO A 1 176 ? 22.476 -10.327 -4.115 1.00 49.62 176 PRO A O 1
ATOM 1385 N N . LEU A 1 177 ? 23.890 -10.984 -5.729 1.00 49.47 177 LEU A N 1
ATOM 1386 C CA . LEU A 1 177 ? 24.454 -12.084 -4.948 1.00 49.47 177 LEU A CA 1
ATOM 1387 C C . LEU A 1 177 ? 25.454 -11.490 -3.954 1.00 49.47 177 LEU A C 1
ATOM 1389 O O . LEU A 1 177 ? 26.313 -10.697 -4.353 1.00 49.47 177 LEU A O 1
ATOM 1393 N N . ASP A 1 178 ? 25.379 -11.907 -2.691 1.00 45.94 178 ASP A N 1
ATOM 1394 C CA . ASP A 1 178 ? 26.544 -11.847 -1.816 1.00 45.94 178 ASP A CA 1
ATOM 1395 C C . ASP A 1 178 ? 27.641 -12.639 -2.530 1.00 45.94 178 ASP A C 1
ATOM 1397 O O . ASP A 1 178 ? 27.522 -13.849 -2.719 1.00 45.94 178 ASP A O 1
ATOM 1401 N N . GLY A 1 179 ? 28.655 -11.943 -3.048 1.00 43.09 179 GLY A N 1
ATOM 1402 C CA . GLY A 1 179 ? 29.776 -12.603 -3.701 1.00 43.09 179 GLY A CA 1
ATOM 1403 C C . GLY A 1 179 ? 30.394 -13.569 -2.701 1.00 43.09 179 GLY A C 1
ATOM 1404 O O . GLY A 1 179 ? 30.736 -13.144 -1.597 1.00 43.09 179 GLY A O 1
ATOM 1405 N N . ASP A 1 180 ? 30.504 -14.845 -3.072 1.00 43.00 180 ASP A N 1
ATOM 1406 C CA . ASP A 1 180 ? 31.108 -15.906 -2.266 1.00 43.00 180 ASP A CA 1
ATOM 1407 C C . ASP A 1 180 ? 32.556 -15.538 -1.912 1.00 43.00 180 ASP A C 1
ATOM 1409 O O . ASP A 1 180 ? 33.476 -15.966 -2.591 1.00 43.00 180 ASP A O 1
ATOM 1413 N N . GLY A 1 181 ? 32.774 -14.691 -0.902 1.00 47.78 181 GLY A N 1
ATOM 1414 C CA . GLY A 1 181 ? 34.045 -14.374 -0.238 1.00 47.78 181 GLY A CA 1
ATOM 1415 C C . GLY A 1 181 ? 35.258 -13.995 -1.099 1.00 47.78 181 GLY A C 1
ATOM 1416 O O . GLY A 1 181 ? 36.331 -13.791 -0.538 1.00 47.78 181 GLY A O 1
ATOM 1417 N N . ASN A 1 182 ? 35.140 -13.907 -2.424 1.00 44.88 182 ASN A N 1
ATOM 1418 C CA . ASN A 1 182 ? 36.284 -14.043 -3.319 1.00 44.88 182 ASN A CA 1
ATOM 1419 C C . ASN A 1 182 ? 36.380 -12.888 -4.318 1.00 44.88 182 ASN A C 1
ATOM 1421 O O . ASN A 1 182 ? 36.582 -13.116 -5.500 1.00 44.88 182 ASN A O 1
ATOM 1425 N N . GLY A 1 183 ? 36.213 -11.643 -3.857 1.00 50.06 183 GLY A N 1
ATOM 1426 C CA . GLY A 1 183 ? 36.644 -10.423 -4.564 1.00 50.06 183 GLY A CA 1
ATOM 1427 C C . GLY A 1 183 ? 36.074 -10.152 -5.968 1.00 50.06 183 GLY A C 1
ATOM 1428 O O . GLY A 1 183 ? 36.424 -9.134 -6.567 1.00 50.06 183 GLY A O 1
ATOM 1429 N N . GLU A 1 184 ? 35.216 -11.016 -6.506 1.00 47.00 184 GLU A N 1
ATOM 1430 C CA . GLU A 1 184 ? 34.558 -10.836 -7.793 1.00 47.00 184 GLU A CA 1
ATOM 1431 C C . GLU A 1 184 ? 33.394 -9.853 -7.650 1.00 47.00 184 GLU A C 1
ATOM 1433 O O . GLU A 1 184 ? 32.658 -9.855 -6.660 1.00 47.00 184 GLU A O 1
ATOM 1438 N N . ARG A 1 185 ? 33.253 -8.961 -8.640 1.00 51.25 185 ARG A N 1
ATOM 1439 C CA . ARG A 1 185 ? 32.143 -8.003 -8.687 1.00 51.25 185 ARG A CA 1
ATOM 1440 C C . ARG A 1 185 ? 30.818 -8.776 -8.622 1.00 51.25 185 ARG A C 1
ATOM 1442 O O . ARG A 1 185 ? 30.697 -9.763 -9.348 1.00 51.25 185 ARG A O 1
ATOM 1449 N N . PRO A 1 186 ? 29.831 -8.324 -7.825 1.00 51.47 186 PRO A N 1
ATOM 1450 C CA . PRO A 1 186 ? 28.521 -8.962 -7.770 1.00 51.47 186 PRO A CA 1
ATOM 1451 C C . PRO A 1 186 ? 27.956 -9.111 -9.185 1.00 51.47 186 PRO A C 1
ATOM 1453 O O . PRO A 1 186 ? 27.839 -8.126 -9.916 1.00 51.47 186 PRO A O 1
ATOM 1456 N N . VAL A 1 187 ? 27.657 -10.343 -9.598 1.00 50.91 187 VAL A N 1
ATOM 1457 C CA . VAL A 1 187 ? 26.961 -10.605 -10.861 1.00 50.91 187 VAL A CA 1
ATOM 1458 C C . VAL A 1 187 ? 25.472 -10.545 -10.569 1.00 50.91 187 VAL A C 1
ATOM 1460 O O . VAL A 1 187 ? 24.932 -11.403 -9.873 1.00 50.91 187 VAL A O 1
ATOM 1463 N N . ASP A 1 188 ? 24.806 -9.526 -11.096 1.00 54.56 188 ASP A N 1
ATOM 1464 C CA . ASP A 1 188 ? 23.378 -9.347 -10.878 1.00 54.56 188 ASP A CA 1
ATOM 1465 C C . ASP A 1 188 ? 22.562 -10.389 -11.644 1.00 54.56 188 ASP A C 1
ATOM 1467 O O . ASP A 1 188 ? 22.737 -10.583 -12.852 1.00 54.56 188 ASP A O 1
ATOM 1471 N N . ARG A 1 189 ? 21.630 -11.046 -10.950 1.00 55.97 189 ARG A N 1
ATOM 1472 C CA . ARG A 1 189 ? 20.660 -11.963 -11.556 1.00 55.97 189 ARG A CA 1
ATOM 1473 C C . ARG A 1 189 ? 19.240 -11.577 -11.161 1.00 55.97 189 ARG A C 1
ATOM 1475 O O . ARG A 1 189 ? 19.002 -10.938 -10.137 1.00 55.97 189 ARG A O 1
ATOM 1482 N N . TRP A 1 190 ? 18.281 -11.989 -11.988 1.00 47.16 190 TRP A N 1
ATOM 1483 C CA . TRP A 1 190 ? 16.865 -11.932 -11.635 1.00 47.16 190 TRP A CA 1
ATOM 1484 C C . TRP A 1 190 ? 16.619 -12.843 -10.429 1.00 47.16 190 TRP A C 1
ATOM 1486 O O . TRP A 1 190 ? 16.743 -14.061 -10.539 1.00 47.16 190 TRP A O 1
ATOM 1496 N N . ALA A 1 191 ? 16.292 -12.248 -9.287 1.00 56.19 191 ALA A N 1
ATOM 1497 C CA . ALA A 1 191 ? 16.016 -12.952 -8.042 1.00 56.19 191 ALA A CA 1
ATOM 1498 C C . ALA A 1 191 ? 14.587 -13.501 -8.002 1.00 56.19 191 ALA A C 1
ATOM 1500 O O . ALA A 1 191 ? 14.348 -14.577 -7.461 1.00 56.19 191 ALA A O 1
ATOM 1501 N N . ALA A 1 192 ? 13.638 -12.787 -8.613 1.00 60.44 192 ALA A N 1
ATOM 1502 C CA . ALA A 1 192 ? 12.260 -13.240 -8.740 1.00 60.44 192 ALA A CA 1
ATOM 1503 C C . ALA A 1 192 ? 11.593 -12.670 -9.998 1.00 60.44 192 ALA A C 1
ATOM 1505 O O . ALA A 1 192 ? 11.875 -11.549 -10.424 1.00 60.44 192 ALA A O 1
ATOM 1506 N N . ARG A 1 193 ? 10.673 -13.446 -10.579 1.00 61.09 193 ARG A N 1
ATOM 1507 C CA . ARG A 1 193 ? 9.739 -12.995 -11.615 1.00 61.09 193 ARG A CA 1
ATOM 1508 C C . ARG A 1 193 ? 8.330 -13.398 -11.190 1.00 61.09 193 ARG A C 1
ATOM 1510 O O . ARG A 1 193 ? 8.049 -14.586 -11.064 1.00 61.09 193 ARG A O 1
ATOM 1517 N N . THR A 1 194 ? 7.466 -12.416 -10.968 1.00 66.56 194 THR A N 1
ATOM 1518 C CA . THR A 1 194 ? 6.065 -12.611 -10.567 1.00 66.56 194 THR A CA 1
ATOM 1519 C C . THR A 1 194 ? 5.174 -11.911 -11.575 1.00 66.56 194 THR A C 1
ATOM 1521 O O . THR A 1 194 ? 5.531 -10.852 -12.071 1.00 66.56 194 THR A O 1
ATOM 1524 N N . ARG A 1 195 ? 4.002 -12.460 -11.887 1.00 61.31 195 ARG A N 1
ATOM 1525 C CA . ARG A 1 195 ? 3.039 -11.788 -12.760 1.00 61.31 195 ARG A CA 1
ATOM 1526 C C . ARG A 1 195 ? 1.655 -11.844 -12.146 1.00 61.31 195 ARG A C 1
ATOM 1528 O O . ARG A 1 195 ? 1.164 -12.920 -11.816 1.00 61.31 195 ARG A O 1
ATOM 1535 N N . LEU A 1 196 ? 1.056 -10.674 -11.976 1.00 62.69 196 LEU A N 1
ATOM 1536 C CA . LEU A 1 196 ? -0.290 -10.502 -11.451 1.00 62.69 196 LEU A CA 1
ATOM 1537 C C . LEU A 1 196 ? -1.232 -10.328 -12.634 1.00 62.69 196 LEU A C 1
ATOM 1539 O O . LEU A 1 196 ? -1.056 -9.416 -13.429 1.00 62.69 196 LEU A O 1
ATOM 1543 N N . SER A 1 197 ? -2.214 -11.207 -12.786 1.00 58.50 197 SER A N 1
ATOM 1544 C CA . SER A 1 197 ? -3.289 -10.984 -13.758 1.00 58.50 197 SER A CA 1
ATOM 1545 C C . SER A 1 197 ? -4.323 -10.050 -13.128 1.00 58.50 197 SER A C 1
ATOM 1547 O O . SER A 1 197 ? -4.715 -10.268 -11.983 1.00 58.50 197 SER A O 1
ATOM 1549 N N . LEU A 1 198 ? -4.738 -9.003 -13.848 1.00 56.31 198 LEU A N 1
ATOM 1550 C CA . LEU A 1 198 ? -5.810 -8.097 -13.409 1.00 56.31 198 LEU A CA 1
ATOM 1551 C C . LEU A 1 198 ? -7.200 -8.750 -13.555 1.00 56.31 198 LEU A C 1
ATOM 1553 O O . LEU A 1 198 ? -8.183 -8.251 -13.009 1.00 56.31 198 LEU A O 1
ATOM 1557 N N . ALA A 1 199 ? -7.254 -9.917 -14.207 1.00 50.53 199 ALA A N 1
ATOM 1558 C CA . ALA A 1 199 ? -8.407 -10.799 -14.323 1.00 50.53 199 ALA A CA 1
ATOM 1559 C C . ALA A 1 199 ? -8.056 -12.274 -14.029 1.00 50.53 199 ALA A C 1
ATOM 1561 O O . ALA A 1 199 ? -6.900 -12.625 -13.785 1.00 50.53 199 ALA A O 1
ATOM 1562 N N . VAL A 1 200 ? -9.075 -13.144 -14.002 1.00 38.00 200 VAL A N 1
ATOM 1563 C CA . VAL A 1 200 ? -8.956 -14.575 -13.656 1.00 38.00 200 VAL A CA 1
ATOM 1564 C C . VAL A 1 200 ? -7.900 -15.268 -14.549 1.00 38.00 200 VAL A C 1
ATOM 1566 O O . VAL A 1 200 ? -7.995 -15.178 -15.770 1.00 38.00 200 VAL A O 1
ATOM 1569 N N . PRO A 1 201 ? -6.901 -15.975 -13.984 1.00 33.81 201 PRO A N 1
ATOM 1570 C CA . PRO A 1 201 ? -5.678 -16.327 -14.712 1.00 33.81 201 PRO A CA 1
ATOM 1571 C C . PRO A 1 201 ? -5.826 -17.489 -15.718 1.00 33.81 201 PRO A C 1
ATOM 1573 O O . PRO A 1 201 ? -6.480 -18.496 -15.438 1.00 33.81 201 PRO A O 1
ATOM 1576 N N . ARG A 1 202 ? -5.106 -17.390 -16.852 1.00 35.62 202 ARG A N 1
ATOM 1577 C CA . ARG A 1 202 ? -4.727 -18.475 -17.794 1.00 35.62 202 ARG A CA 1
ATOM 1578 C C . ARG A 1 202 ? -3.240 -18.310 -18.233 1.00 35.62 202 ARG A C 1
ATOM 1580 O O . ARG A 1 202 ? -2.687 -17.233 -18.028 1.00 35.62 202 ARG A O 1
ATOM 1587 N N . PRO A 1 203 ? -2.545 -19.364 -18.723 1.00 36.69 203 PRO A N 1
ATOM 1588 C CA . PRO A 1 203 ? -1.069 -19.472 -18.686 1.00 36.69 203 PRO A CA 1
ATOM 1589 C C . PRO A 1 203 ? -0.302 -18.637 -19.743 1.00 36.69 203 PRO A C 1
ATOM 1591 O O . PRO A 1 203 ? -0.847 -18.318 -20.792 1.00 36.69 203 PRO A O 1
ATOM 1594 N N . GLN A 1 204 ? 0.972 -18.306 -19.453 1.00 41.91 204 GLN A N 1
ATOM 1595 C CA . GLN A 1 204 ? 1.762 -17.187 -20.025 1.00 41.91 204 GLN A CA 1
ATOM 1596 C C . GLN A 1 204 ? 2.913 -17.578 -20.980 1.00 41.91 204 GLN A C 1
ATOM 1598 O O . GLN A 1 204 ? 3.664 -18.504 -20.674 1.00 41.91 204 GLN A O 1
ATOM 1603 N N . SER A 1 205 ? 3.179 -16.747 -22.005 1.00 34.50 205 SER A N 1
ATOM 1604 C CA . SER A 1 205 ? 4.544 -16.394 -22.455 1.00 34.50 205 SER A CA 1
ATOM 1605 C C . SER A 1 205 ? 4.582 -15.053 -23.234 1.00 34.50 205 SER A C 1
ATOM 1607 O O . SER A 1 205 ? 3.671 -14.759 -23.996 1.00 34.50 205 SER A O 1
ATOM 1609 N N . VAL A 1 206 ? 5.641 -14.256 -22.992 1.00 46.53 206 VAL A N 1
ATOM 1610 C CA . VAL A 1 206 ? 6.100 -13.028 -23.704 1.00 46.53 206 VAL A CA 1
ATOM 1611 C C . VAL A 1 206 ? 5.110 -11.837 -23.765 1.00 46.53 206 VAL A C 1
ATOM 1613 O O . VAL A 1 206 ? 4.348 -11.725 -24.715 1.00 46.53 206 VAL A O 1
ATOM 1616 N N . ASP A 1 207 ? 5.131 -10.915 -22.784 1.00 46.16 207 ASP A N 1
ATOM 1617 C CA . ASP A 1 207 ? 4.201 -9.759 -22.745 1.00 46.16 207 ASP A CA 1
ATOM 1618 C C . ASP A 1 207 ? 4.864 -8.431 -22.278 1.00 46.16 207 ASP A C 1
ATOM 1620 O O . ASP A 1 207 ? 5.556 -8.447 -21.247 1.00 46.16 207 ASP A O 1
ATOM 1624 N N . PRO A 1 208 ? 4.664 -7.301 -23.001 1.00 48.28 208 PRO A N 1
ATOM 1625 C CA . PRO A 1 208 ? 5.160 -5.955 -22.666 1.00 48.28 208 PRO A CA 1
ATOM 1626 C C . PRO A 1 208 ? 4.653 -5.352 -21.345 1.00 48.28 208 PRO A C 1
ATOM 1628 O O . PRO A 1 208 ? 5.249 -4.395 -20.855 1.00 48.28 208 PRO A O 1
ATOM 1631 N N . THR A 1 209 ? 3.637 -5.912 -20.690 1.00 49.34 209 THR A N 1
ATOM 1632 C CA . THR A 1 209 ? 3.096 -5.362 -19.432 1.00 49.34 209 THR A CA 1
ATOM 1633 C C . THR A 1 209 ? 3.948 -5.630 -18.171 1.00 49.34 209 THR A C 1
ATOM 1635 O O 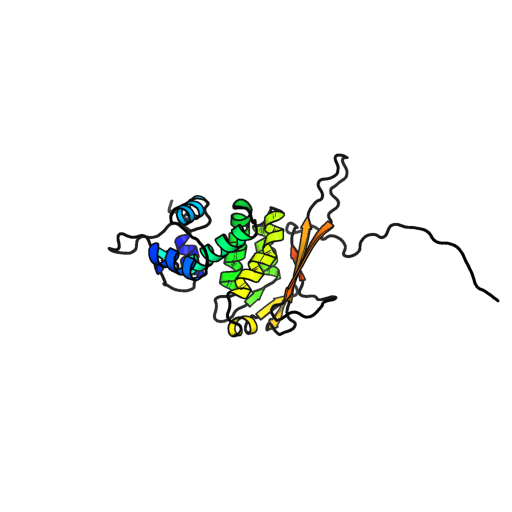. THR A 1 209 ? 3.453 -5.680 -17.040 1.00 49.34 209 THR A O 1
ATOM 1638 N N . THR A 1 210 ? 5.257 -5.839 -18.328 1.00 51.16 210 THR A N 1
ATOM 1639 C CA . THR A 1 210 ? 6.165 -6.239 -17.243 1.00 51.16 210 THR A CA 1
ATOM 1640 C C . THR A 1 210 ? 6.911 -5.044 -16.639 1.00 51.16 210 THR A C 1
ATOM 1642 O O . THR A 1 210 ? 7.802 -4.472 -17.262 1.00 51.16 210 THR A O 1
ATOM 1645 N N . VAL A 1 211 ? 6.609 -4.726 -15.379 1.00 53.66 211 VAL A N 1
ATOM 1646 C CA . VAL A 1 211 ? 7.352 -3.799 -14.511 1.00 53.66 211 VAL A CA 1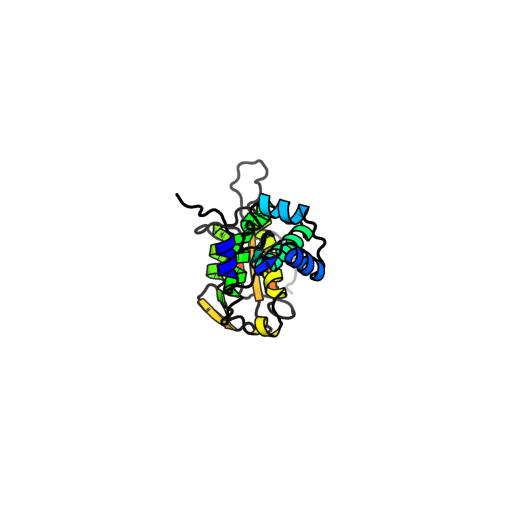
ATOM 1647 C C . VAL A 1 211 ? 8.678 -4.435 -14.087 1.00 53.66 211 VAL A C 1
ATOM 1649 O O . VAL A 1 211 ? 8.727 -5.597 -13.670 1.00 53.66 211 VAL A O 1
ATOM 1652 N N . ARG A 1 212 ? 9.777 -3.682 -14.170 1.00 58.06 212 ARG A N 1
ATOM 1653 C CA . ARG A 1 212 ? 11.114 -4.125 -13.744 1.00 58.06 212 ARG A CA 1
ATOM 1654 C C . ARG A 1 212 ? 11.484 -3.396 -12.448 1.00 58.06 212 ARG A C 1
ATOM 1656 O O . ARG A 1 212 ? 11.315 -2.195 -12.346 1.00 58.06 212 ARG A O 1
ATOM 1663 N N . LEU A 1 213 ? 11.951 -4.125 -11.441 1.00 58.72 213 LEU A N 1
ATOM 1664 C CA . LEU A 1 213 ? 12.245 -3.657 -10.083 1.00 58.72 213 LEU A CA 1
ATOM 1665 C C . LEU A 1 213 ? 13.603 -4.206 -9.600 1.00 58.72 213 LEU A C 1
ATOM 1667 O O . LEU A 1 213 ? 14.169 -5.131 -10.184 1.00 58.72 213 LEU A O 1
ATOM 1671 N N . GLY A 1 214 ? 14.125 -3.663 -8.497 1.00 58.91 214 GLY A N 1
ATOM 1672 C CA . GLY A 1 214 ? 15.363 -4.145 -7.863 1.00 58.91 214 GLY A CA 1
ATOM 1673 C C . GLY A 1 214 ? 16.655 -3.469 -8.341 1.00 58.91 214 GLY A C 1
ATOM 1674 O O . GLY A 1 214 ? 17.737 -4.013 -8.143 1.00 58.91 214 GLY A O 1
ATOM 1675 N N . ARG A 1 215 ? 16.564 -2.292 -8.972 1.00 59.88 215 ARG A N 1
ATOM 1676 C CA . ARG A 1 215 ? 17.704 -1.457 -9.397 1.00 59.88 215 ARG A CA 1
ATOM 1677 C C . ARG A 1 215 ? 17.506 -0.007 -8.970 1.00 59.88 215 ARG A C 1
ATOM 1679 O O . ARG A 1 215 ? 16.370 0.398 -8.733 1.00 59.88 215 ARG A O 1
ATOM 1686 N N . LYS A 1 216 ? 18.580 0.786 -8.901 1.00 57.84 216 LYS A N 1
ATOM 1687 C CA . LYS A 1 216 ? 18.471 2.253 -8.775 1.00 57.84 216 LYS A CA 1
ATOM 1688 C C . LYS A 1 216 ? 18.303 2.912 -10.143 1.00 57.84 216 LYS A C 1
ATOM 1690 O O . LYS A 1 216 ? 18.662 2.348 -11.175 1.00 57.84 216 LYS A O 1
ATOM 1695 N N . VAL A 1 217 ? 17.753 4.127 -10.152 1.00 53.91 217 VAL A N 1
ATOM 1696 C CA . VAL A 1 217 ? 17.521 4.896 -11.384 1.00 53.91 217 VAL A CA 1
ATOM 1697 C C . VAL A 1 217 ? 18.856 5.137 -12.095 1.00 53.91 217 VAL A C 1
ATOM 1699 O O . VAL A 1 217 ? 19.775 5.706 -11.511 1.00 53.91 217 VAL A O 1
ATOM 1702 N N . GLY A 1 218 ? 18.959 4.692 -13.351 1.00 55.50 218 GLY A N 1
ATOM 1703 C CA . GLY A 1 218 ? 20.165 4.815 -14.180 1.00 55.50 218 GLY A CA 1
ATOM 1704 C C . GLY A 1 218 ? 21.110 3.606 -14.158 1.00 55.50 218 GLY A C 1
ATOM 1705 O O . GLY A 1 218 ? 22.097 3.610 -14.892 1.00 55.50 218 GLY A O 1
ATOM 1706 N N . GLU A 1 219 ? 20.825 2.565 -13.371 1.00 62.38 219 GLU A N 1
ATOM 1707 C CA . GLU A 1 219 ? 21.606 1.323 -13.400 1.00 62.38 219 GLU A CA 1
ATOM 1708 C C . GLU A 1 219 ? 21.182 0.413 -14.571 1.00 62.38 219 GLU A C 1
ATOM 1710 O O . GLU A 1 219 ? 19.989 0.289 -14.864 1.00 62.38 219 GLU A O 1
ATOM 1715 N N . PRO A 1 220 ? 22.134 -0.249 -15.256 1.00 61.53 220 PRO A N 1
ATOM 1716 C CA . PRO A 1 220 ? 21.818 -1.140 -16.365 1.00 61.53 220 PRO A CA 1
ATOM 1717 C C . PRO A 1 220 ? 21.091 -2.411 -15.894 1.00 61.53 220 PRO A C 1
ATOM 1719 O O . PRO A 1 220 ? 21.447 -3.041 -14.892 1.00 61.53 220 PRO A O 1
ATOM 1722 N N . TRP A 1 221 ? 20.075 -2.820 -16.657 1.00 59.88 221 TRP A N 1
ATOM 1723 C CA . TRP A 1 221 ? 19.325 -4.051 -16.402 1.00 59.88 221 TRP A CA 1
ATOM 1724 C C . TRP A 1 221 ? 20.156 -5.304 -16.734 1.00 59.88 221 TRP A C 1
ATOM 1726 O O . TRP A 1 221 ? 20.964 -5.265 -17.666 1.00 59.88 221 TRP A O 1
ATOM 1736 N N . PRO A 1 222 ? 19.965 -6.427 -16.013 1.00 63.47 222 PRO A N 1
ATOM 1737 C CA . PRO A 1 222 ? 20.557 -7.708 -16.396 1.00 63.47 222 PRO A CA 1
ATOM 1738 C C . PRO A 1 222 ? 20.080 -8.141 -17.789 1.00 63.47 222 PRO A C 1
ATOM 1740 O O . PRO A 1 222 ? 18.932 -7.888 -18.154 1.00 63.47 222 PRO A O 1
ATOM 1743 N N . ALA A 1 223 ? 20.942 -8.823 -18.546 1.00 62.22 223 ALA A N 1
ATOM 1744 C CA . ALA A 1 223 ? 20.574 -9.390 -19.843 1.00 62.22 223 ALA A CA 1
ATOM 1745 C C . ALA A 1 223 ? 19.455 -10.446 -19.703 1.00 62.22 223 ALA A C 1
ATOM 1747 O O . ALA A 1 223 ? 19.375 -11.155 -18.696 1.00 62.22 223 ALA A O 1
ATOM 1748 N N . ASP A 1 224 ? 18.587 -10.543 -20.714 1.00 47.44 224 ASP A N 1
ATOM 1749 C CA . ASP A 1 224 ? 17.392 -11.400 -20.690 1.00 47.44 224 ASP A CA 1
ATOM 1750 C C . ASP A 1 224 ? 17.690 -12.900 -20.907 1.00 47.44 224 ASP A C 1
ATOM 1752 O O . ASP A 1 224 ? 16.855 -13.741 -20.566 1.00 47.44 224 ASP A O 1
ATOM 1756 N N . GLU A 1 225 ? 18.892 -13.251 -21.375 1.00 49.16 225 GLU A N 1
ATOM 1757 C CA . GLU A 1 225 ? 19.338 -14.634 -21.577 1.00 49.16 225 GLU A CA 1
ATOM 1758 C C . GLU A 1 225 ? 20.434 -15.032 -20.576 1.00 49.16 225 GLU A C 1
ATOM 1760 O O . GLU A 1 225 ? 21.367 -14.256 -20.336 1.00 49.16 225 GLU A O 1
ATOM 1765 N N . PRO A 1 226 ? 20.399 -16.251 -20.004 1.00 41.22 226 PRO A N 1
ATOM 1766 C CA . PRO A 1 226 ? 21.583 -16.784 -19.358 1.00 41.22 226 PRO A CA 1
ATOM 1767 C C . PRO A 1 226 ? 22.646 -17.000 -20.436 1.00 41.22 226 PRO A C 1
ATOM 1769 O O . PRO A 1 226 ? 22.405 -17.709 -21.410 1.00 41.22 226 PRO A O 1
ATOM 1772 N N . ALA A 1 227 ? 23.829 -16.414 -20.249 1.00 41.81 227 ALA A N 1
ATOM 1773 C CA . ALA A 1 227 ? 25.001 -16.728 -21.054 1.00 41.81 227 ALA A CA 1
ATOM 1774 C C . ALA A 1 227 ? 25.264 -18.242 -20.981 1.00 41.81 227 ALA A C 1
ATOM 1776 O O . ALA A 1 227 ? 25.840 -18.748 -20.015 1.00 41.81 227 ALA A O 1
ATOM 1777 N N . SER A 1 228 ? 24.800 -18.986 -21.985 1.00 40.09 228 SER A N 1
ATOM 1778 C CA . SER A 1 228 ? 25.093 -20.401 -22.137 1.00 40.09 228 SER A CA 1
ATOM 1779 C C . SER A 1 228 ? 26.555 -20.539 -22.549 1.00 40.09 228 SER A C 1
ATOM 1781 O O . SER A 1 228 ? 26.898 -20.529 -23.732 1.00 40.09 228 SER A O 1
ATOM 1783 N N . HIS A 1 229 ? 27.435 -20.660 -21.560 1.00 38.75 229 HIS A N 1
ATOM 1784 C CA . HIS A 1 229 ? 28.766 -21.199 -21.773 1.00 38.75 229 HIS A CA 1
ATOM 1785 C C . HIS A 1 229 ? 28.658 -22.699 -22.102 1.00 38.75 229 HIS A C 1
ATOM 1787 O O . HIS A 1 229 ? 28.340 -23.513 -21.244 1.00 38.75 229 HIS A O 1
ATOM 1793 N N . LEU A 1 230 ? 28.924 -23.017 -23.373 1.00 39.03 230 LEU A N 1
ATOM 1794 C CA . LEU A 1 230 ? 29.836 -24.069 -23.850 1.00 39.03 230 LEU A CA 1
ATOM 1795 C C . LEU A 1 230 ? 29.723 -25.497 -23.265 1.00 39.03 230 LEU A C 1
ATOM 1797 O O . LEU A 1 230 ? 30.164 -25.761 -22.153 1.00 39.03 230 LEU A O 1
ATOM 1801 N N . ASN A 1 231 ? 29.340 -26.441 -24.140 1.00 36.53 231 ASN A N 1
ATOM 1802 C CA . ASN A 1 231 ? 30.161 -27.572 -24.635 1.00 36.53 231 ASN A CA 1
ATOM 1803 C C . ASN A 1 231 ? 29.488 -28.957 -24.634 1.00 36.53 231 ASN A C 1
ATOM 1805 O O . ASN A 1 231 ? 29.079 -29.481 -23.606 1.00 36.53 231 ASN A O 1
ATOM 1809 N N . GLY A 1 232 ? 29.598 -29.617 -25.795 1.00 35.91 232 GLY A N 1
ATOM 1810 C CA . GLY A 1 232 ? 29.963 -31.032 -25.862 1.00 35.91 232 GLY A CA 1
ATOM 1811 C C . GLY A 1 232 ? 28.839 -32.029 -26.127 1.00 35.91 232 GLY A C 1
ATOM 1812 O O . GLY A 1 232 ? 28.312 -32.622 -25.195 1.00 35.91 232 GLY A O 1
ATOM 1813 N N . ARG A 1 233 ? 28.601 -32.342 -27.407 1.00 33.19 233 ARG A N 1
ATOM 1814 C CA . ARG A 1 233 ? 28.453 -33.738 -27.861 1.00 33.19 233 ARG A CA 1
ATOM 1815 C C . ARG A 1 233 ? 28.695 -33.850 -29.366 1.00 33.19 233 ARG A C 1
ATOM 1817 O O . ARG A 1 233 ? 27.867 -33.471 -30.186 1.00 33.19 233 ARG A O 1
ATOM 1824 N N . ARG A 1 234 ? 29.888 -34.347 -29.686 1.00 38.50 234 ARG A N 1
ATOM 1825 C CA . ARG A 1 234 ? 30.224 -35.027 -30.937 1.00 38.50 234 ARG A CA 1
ATOM 1826 C C . ARG A 1 234 ? 29.786 -36.494 -30.790 1.00 38.50 234 ARG A C 1
ATOM 1828 O O . ARG A 1 234 ? 29.795 -36.989 -29.666 1.00 38.50 234 ARG A O 1
ATOM 1835 N N . GLU A 1 235 ? 29.513 -37.128 -31.934 1.00 39.00 235 GLU A N 1
ATOM 1836 C CA . GLU A 1 235 ? 29.206 -38.559 -32.170 1.00 39.00 235 GLU A CA 1
ATOM 1837 C C . GLU A 1 235 ? 27.722 -38.932 -31.946 1.00 39.00 235 GLU A C 1
ATOM 1839 O O . GLU A 1 235 ? 27.132 -38.575 -30.936 1.00 39.00 235 GLU A O 1
ATOM 1844 N N . GLU A 1 236 ? 27.011 -39.617 -32.849 1.00 40.72 236 GLU A N 1
ATOM 1845 C CA . GLU A 1 236 ? 27.397 -40.421 -34.017 1.00 40.72 236 GLU A CA 1
ATOM 1846 C C . GLU A 1 236 ? 26.132 -40.765 -34.852 1.00 40.72 236 GLU A C 1
ATOM 1848 O O . GLU A 1 236 ? 25.045 -40.855 -34.281 1.00 40.72 236 GLU A O 1
ATOM 1853 N N . ARG A 1 237 ? 26.328 -41.079 -36.150 1.00 33.59 237 ARG A N 1
ATOM 1854 C CA . ARG A 1 237 ? 25.414 -41.762 -37.113 1.00 33.59 237 ARG A CA 1
ATOM 1855 C C . ARG A 1 237 ? 24.265 -40.900 -37.674 1.00 33.59 237 ARG A C 1
ATOM 1857 O O . ARG A 1 237 ? 23.558 -40.231 -36.941 1.00 33.59 237 ARG A O 1
ATOM 1864 N N . THR A 1 238 ? 24.037 -40.821 -38.987 1.00 36.69 238 THR A N 1
ATOM 1865 C CA . THR A 1 238 ? 23.959 -41.903 -39.987 1.00 36.69 238 THR A CA 1
ATOM 1866 C C . THR A 1 238 ? 24.105 -41.292 -41.387 1.00 36.69 238 THR A C 1
ATOM 1868 O O . THR A 1 238 ? 23.326 -40.406 -41.723 1.00 36.69 238 THR A O 1
ATOM 1871 N N . GLU A 1 239 ? 25.022 -41.794 -42.212 1.00 38.53 239 GLU A N 1
ATOM 1872 C CA . GLU A 1 239 ? 24.887 -41.756 -43.673 1.00 38.53 239 GLU A CA 1
ATOM 1873 C C . GLU A 1 239 ? 25.128 -43.171 -44.214 1.00 38.53 239 GLU A C 1
ATOM 1875 O O . GLU A 1 239 ? 25.873 -43.957 -43.624 1.00 38.53 239 GLU A O 1
ATOM 1880 N N . THR A 1 240 ? 24.359 -43.456 -45.261 1.00 42.06 240 THR A N 1
ATOM 1881 C CA . THR A 1 240 ? 24.122 -44.687 -46.035 1.00 42.06 240 THR A CA 1
ATOM 1882 C C . THR A 1 240 ? 25.340 -45.486 -46.465 1.00 42.06 240 THR A C 1
ATOM 1884 O O . THR A 1 240 ? 26.340 -44.860 -46.874 1.00 42.06 240 THR A O 1
#